Protein AF-0000000081335569 (afdb_homodimer)

Organism: NCBI:txid2813360

Nearest PDB structures (foldseek):
  4whn-assembly2_D  TM=9.276E-01  e=1.062E-12  Actinobacillus pleuropneumoniae
  2pc1-assembly1_A  TM=5.664E-01  e=8.497E-02  Streptococcus agalactiae 2603V/R
  7ciu-assembly1_A  TM=5.173E-01  e=2.457E-01  Drosophila melanogaster
  4my3-assembly3_D  TM=6.606E-01  e=1.326E+00  Kribbella flavida DSM 17836
  4my0-assembly1_C  TM=6.129E-01  e=1.812E+00  Kribbella flavida DSM 17836

Secondary structure (DSSP, 8-state):
-EETTEEEE-TTTS-----HHHHHHHHHHHHHT-TTTTT-BGGGHHHHTHHHHHTT-EEEEEETTEEEEEEEEEEE-HHHHHHHHHS-GGG--TGGGBSSSEEEEEEEE-TTS-HHHHHHHIIIIISTT-EEEEEE---TTT--EEEEEE-TTS-HHHHHHHHHHS------/-EETTEEEE-TTTS-----HHHHHHHHHHHHHT-TTTTT-BGGGHHHHTHHHHHTT-EEEEEETTEEEEEEEEEEE-HHHHHHHHHS-GGG--TGGGBSSSEEEEEEEE-TTS-HHHHHHHIIIIISTT-EEEEEE---TTT--EEEEEE-TTS-HHHHHHHHHHS------

Foldseek 3Di:
DDDDQWDKDQVVQDPDDDDLVLVVVQVLVLLCLDPVRVPDDPVLCVQQPVLQVVNSFKMWIDGPSHTAKMWGKAAADLVLLACPVPHDSSPRDSCGRYPHHAIETRDITGNPPCVVVVVLCCQEPRQQAHKHKYWDCDDPPDGIDIDIDHHVNQDPVNRVVVCVVPPRNDDD/DDDDQWDKDQVVQDPDDDDLVLVVVQVLVLLCLDPVRVPDDPVLCVQQPVLQVVNSFKMWIDGPSHTAKMWGKAAADLVLLACPVPHDSSPRDSCRRYPHHAIETRDITGNPPCVVVVVLCCQEPRQQAHKHKYWDQPDPPPGTDIDIDHHVNQDPVNNVVVCVVPPRNDDD

pLDDT: mean 92.48, std 10.75, range [43.69, 98.75]

Sequence (344 aa):
MRFETLDITAPGLIDEPWNEAAVLGSVTWLWMHSSAHRDAPLHSLPTLLLPALKHRQFVLGSEHGKPVCYLSWLNVDEAAEQRYLQQSPLTLSDADWNCGERLWLNDWVAPFGHTATFTRILQRHLFANRCGRALYHRGDERGLQIKTFQGIGVIPEQARAWFAAHPVATAPMRFETLDITAPGLIDEPWNEAAVLGSVTWLWMHSSAHRDAPLHSLPTLLLPALKHRQFVLGSEHGKPVCYLSWLNVDEAAEQRYLQQSPLTLSDADWNCGERLWLNDWVAPFGHTATFTRILQRHLFANRCGRALYHRGDERGLQIKTFQGIGVIPEQARAWFAAHPVATAP

Solvent-accessible surface area (backbone atoms only — not comparable to full-atom values): 18770 Å² total; per-residue (Å²): 90,77,55,93,80,28,42,41,51,29,58,62,80,40,95,56,92,80,56,68,38,31,48,47,15,37,52,50,56,50,34,38,65,27,89,92,38,15,74,45,34,40,57,49,37,70,59,76,46,46,48,35,62,75,68,29,28,41,39,37,30,23,46,98,86,36,69,47,34,39,36,30,46,30,20,19,32,63,71,47,42,33,48,56,73,74,41,60,69,79,68,56,52,76,64,42,46,66,57,44,82,48,34,30,49,69,47,78,46,37,78,79,74,41,52,67,65,51,49,49,48,35,29,63,63,73,34,14,78,40,63,36,32,32,74,38,73,54,62,100,76,80,51,81,42,80,44,77,49,66,7,73,68,42,52,69,69,57,49,54,49,52,47,66,76,53,61,81,55,65,81,128,90,77,55,93,80,28,44,41,50,30,58,62,76,40,96,55,91,80,56,68,38,30,50,47,14,37,52,50,56,49,34,37,64,27,89,92,38,15,74,45,34,41,56,48,37,70,62,77,45,46,48,34,61,74,70,29,28,40,40,38,30,23,45,98,87,37,68,47,33,37,36,30,46,31,21,19,31,63,72,47,41,32,46,55,74,73,41,60,69,81,69,58,52,77,65,43,46,66,57,42,83,48,34,30,49,71,48,78,46,36,76,78,73,41,52,66,65,51,49,48,47,35,29,62,63,73,33,14,77,39,63,36,32,31,75,41,67,76,38,83,82,76,46,81,40,81,44,77,51,66,7,73,67,44,51,68,68,57,49,54,50,52,48,67,75,54,62,80,55,65,83,128

Structure (mmCIF, N/CA/C/O backbone):
data_AF-0000000081335569-model_v1
#
loop_
_entity.id
_entity.type
_entity.pdbx_description
1 polymer 'RTX toxin-activating lysine-acyltransferase'
#
loop_
_atom_site.group_PDB
_atom_site.id
_atom_site.type_symbol
_atom_site.label_atom_id
_atom_site.label_alt_id
_atom_site.label_comp_id
_atom_site.label_asym_id
_atom_site.label_entity_id
_atom_site.label_seq_id
_atom_site.pdbx_PDB_ins_code
_atom_site.Cartn_x
_atom_site.Cartn_y
_atom_site.Cartn_z
_atom_site.occupancy
_atom_site.B_iso_or_equiv
_atom_site.auth_seq_id
_atom_site.auth_comp_id
_atom_site.auth_asym_id
_atom_site.auth_atom_id
_atom_site.pdbx_PDB_model_num
ATOM 1 N N . MET A 1 1 ? -15.172 13.43 -1.562 1 92.62 1 MET A N 1
ATOM 2 C CA . MET A 1 1 ? -15.75 14.688 -2.02 1 92.62 1 MET A CA 1
ATOM 3 C C . MET A 1 1 ? -14.969 15.242 -3.205 1 92.62 1 MET A C 1
ATOM 5 O O . MET A 1 1 ? -13.742 15.117 -3.262 1 92.62 1 MET A O 1
ATOM 9 N N . ARG A 1 2 ? -15.711 15.945 -4.047 1 93.69 2 ARG A N 1
ATOM 10 C CA . ARG A 1 2 ? -15.055 16.438 -5.258 1 93.69 2 ARG A CA 1
ATOM 11 C C . ARG A 1 2 ? -14.75 17.922 -5.156 1 93.69 2 ARG A C 1
ATOM 13 O O . ARG A 1 2 ? -15.617 18.719 -4.789 1 93.69 2 ARG A O 1
ATOM 20 N N . PHE A 1 3 ? -13.508 18.266 -5.363 1 94.31 3 PHE A N 1
ATOM 21 C CA . PHE A 1 3 ? -13.047 19.641 -5.488 1 94.31 3 PHE A CA 1
ATOM 22 C C . PHE A 1 3 ? -12.328 19.844 -6.812 1 94.31 3 PHE A C 1
ATOM 24 O O . PHE A 1 3 ? -11.273 19.25 -7.059 1 94.31 3 PHE A O 1
ATOM 31 N N . GLU A 1 4 ? -12.953 20.703 -7.633 1 92.88 4 GLU A N 1
ATOM 32 C CA . GLU A 1 4 ? -12.398 20.891 -8.969 1 92.88 4 GLU A CA 1
ATOM 33 C C . GLU A 1 4 ? -12.328 19.578 -9.727 1 92.88 4 GLU A C 1
ATOM 35 O O . GLU A 1 4 ? -13.352 18.906 -9.922 1 92.88 4 GLU A O 1
ATOM 40 N N . THR A 1 5 ? -11.07 19.109 -10 1 92.38 5 THR A N 1
ATOM 41 C CA . THR A 1 5 ? -10.938 17.891 -10.789 1 92.38 5 THR A CA 1
ATOM 42 C C . THR A 1 5 ? -10.547 16.719 -9.898 1 92.38 5 THR A C 1
ATOM 44 O O . THR A 1 5 ? -10.391 15.594 -10.375 1 92.38 5 THR A O 1
ATOM 47 N N . LEU A 1 6 ? -10.469 16.969 -8.586 1 96.81 6 LEU A N 1
ATOM 48 C CA . LEU A 1 6 ? -9.93 15.938 -7.699 1 96.81 6 LEU A CA 1
ATOM 49 C C . LEU A 1 6 ? -11.023 15.359 -6.812 1 96.81 6 LEU A C 1
ATOM 51 O O . LEU A 1 6 ? -11.852 16.109 -6.277 1 96.81 6 LEU A O 1
ATOM 55 N N . ASP A 1 7 ? -11.109 14.094 -6.824 1 97.69 7 ASP A N 1
ATOM 56 C CA . ASP A 1 7 ? -11.828 13.422 -5.75 1 97.69 7 ASP A CA 1
ATOM 57 C C . ASP A 1 7 ? -10.969 13.32 -4.492 1 97.69 7 ASP A C 1
ATOM 59 O O . ASP A 1 7 ? -9.906 12.695 -4.504 1 97.69 7 ASP A O 1
ATOM 63 N N . ILE A 1 8 ? -11.477 13.914 -3.389 1 97.94 8 ILE A N 1
ATOM 64 C CA . ILE A 1 8 ? -10.625 14.102 -2.219 1 97.94 8 ILE A CA 1
ATOM 65 C C . ILE A 1 8 ? -11.062 13.148 -1.105 1 97.94 8 ILE A C 1
ATOM 67 O O . ILE A 1 8 ? -12.266 12.992 -0.86 1 97.94 8 ILE A O 1
ATOM 71 N N . THR A 1 9 ? -10.125 12.453 -0.514 1 98.25 9 THR A N 1
ATOM 72 C CA . THR A 1 9 ? -10.297 11.727 0.74 1 98.25 9 THR A CA 1
ATOM 73 C C . THR A 1 9 ? -9.492 12.375 1.857 1 98.25 9 THR A C 1
ATOM 75 O O . THR A 1 9 ? -8.258 12.414 1.806 1 98.25 9 THR A O 1
ATOM 78 N N . ALA A 1 10 ? -10.117 12.969 2.824 1 98.5 10 ALA A N 1
ATOM 79 C CA . ALA A 1 10 ? -9.492 13.656 3.955 1 98.5 10 ALA A CA 1
ATOM 80 C C . ALA A 1 10 ? -10.305 13.453 5.23 1 98.5 10 ALA A C 1
ATOM 82 O O . ALA A 1 10 ? -10.891 14.398 5.758 1 98.5 10 ALA A O 1
ATOM 83 N N . PRO A 1 11 ? -10.211 12.32 5.793 1 97.81 11 PRO A N 1
ATOM 84 C CA . PRO A 1 11 ? -11.133 11.938 6.863 1 97.81 11 PRO A CA 1
ATOM 85 C C . PRO A 1 11 ? -10.961 12.781 8.125 1 97.81 11 PRO A C 1
ATOM 87 O O . PRO A 1 11 ? -11.883 12.891 8.93 1 97.81 11 PRO A O 1
ATOM 90 N N . GLY A 1 12 ? -9.805 13.328 8.375 1 97.31 12 GLY A N 1
ATOM 91 C CA . GLY A 1 12 ? -9.602 14.188 9.531 1 97.31 12 GLY A CA 1
ATOM 92 C C . GLY A 1 12 ? -10.172 15.578 9.336 1 97.31 12 GLY A C 1
ATOM 93 O O . GLY A 1 12 ? -10.258 16.359 10.289 1 97.31 12 GLY A O 1
ATOM 94 N N . LEU A 1 13 ? -10.609 15.867 8.117 1 97.12 13 LEU A N 1
ATOM 95 C CA . LEU A 1 13 ? -11.055 17.219 7.785 1 97.12 13 LEU A CA 1
ATOM 96 C C . LEU A 1 13 ? -12.5 17.203 7.281 1 97.12 13 LEU A C 1
ATOM 98 O O . LEU A 1 13 ? -13.211 18.203 7.398 1 97.12 13 LEU A O 1
ATOM 102 N N . ILE A 1 14 ? -12.828 16.078 6.645 1 94.94 14 ILE A N 1
ATOM 103 C CA . ILE A 1 14 ? -14.164 15.875 6.09 1 94.94 14 ILE A CA 1
ATOM 104 C C . ILE A 1 14 ? -14.758 14.586 6.641 1 94.94 14 ILE A C 1
ATOM 106 O O . ILE A 1 14 ? -14.086 13.547 6.668 1 94.94 14 ILE A O 1
ATOM 110 N N . ASP A 1 15 ? -15.961 14.711 7.137 1 91.12 15 ASP A N 1
ATOM 111 C CA . ASP A 1 15 ? -16.625 13.508 7.625 1 91.12 15 ASP A CA 1
ATOM 112 C C . ASP A 1 15 ? -17.062 12.609 6.473 1 91.12 15 ASP A C 1
ATOM 114 O O . ASP A 1 15 ? -18.094 12.844 5.852 1 91.12 15 ASP A O 1
ATOM 118 N N . GLU A 1 16 ? -16.312 11.648 6.137 1 91.12 16 GLU A N 1
ATOM 119 C CA . GLU A 1 16 ? -16.625 10.711 5.059 1 91.12 16 GLU A CA 1
ATOM 120 C C . GLU A 1 16 ? -16.031 9.328 5.348 1 91.12 16 GLU A C 1
ATOM 122 O O . GLU A 1 16 ? -15.016 9.211 6.031 1 91.12 16 GLU A O 1
ATOM 127 N N . PRO A 1 17 ? -16.797 8.367 4.891 1 92.75 17 PRO A N 1
ATOM 128 C CA . PRO A 1 17 ? -16.219 7.027 5.016 1 92.75 17 PRO A CA 1
ATOM 129 C C . PRO A 1 17 ? -14.961 6.848 4.16 1 92.75 17 PRO A C 1
ATOM 131 O O . PRO A 1 17 ? -14.844 7.461 3.096 1 92.75 17 PRO A O 1
ATOM 134 N N . TRP A 1 18 ? -14.055 6.109 4.672 1 95.31 18 TRP A N 1
ATOM 135 C CA . TRP A 1 18 ? -12.844 5.82 3.91 1 95.31 18 TRP A CA 1
ATOM 136 C C . TRP A 1 18 ? -12.328 4.418 4.219 1 95.31 18 TRP A C 1
ATOM 138 O O . TRP A 1 18 ? -12.727 3.812 5.219 1 95.31 18 TRP A O 1
ATOM 148 N N . ASN A 1 19 ? -11.594 3.83 3.299 1 95.81 19 ASN A N 1
ATOM 149 C CA . ASN A 1 19 ? -11.008 2.502 3.418 1 95.81 19 ASN A CA 1
ATOM 150 C C . ASN A 1 19 ? -9.492 2.578 3.627 1 95.81 19 ASN A C 1
ATOM 152 O O . ASN A 1 19 ? -8.766 3.016 2.738 1 95.81 19 ASN A O 1
ATOM 156 N N . GLU A 1 20 ? -9.039 2.107 4.781 1 96.81 20 GLU A N 1
ATOM 157 C CA . GLU A 1 20 ? -7.641 2.25 5.172 1 96.81 20 GLU A CA 1
ATOM 158 C C . GLU A 1 20 ? -6.719 1.531 4.191 1 96.81 20 GLU A C 1
ATOM 160 O O . GLU A 1 20 ? -5.691 2.08 3.779 1 96.81 20 GLU A O 1
ATOM 165 N N . ALA A 1 21 ? -7.094 0.337 3.842 1 97.31 21 ALA A N 1
ATOM 166 C CA . ALA A 1 21 ? -6.273 -0.439 2.918 1 97.31 21 ALA A CA 1
ATOM 167 C C . ALA A 1 21 ? -6.176 0.247 1.558 1 97.31 21 ALA A C 1
ATOM 169 O O . ALA A 1 21 ? -5.109 0.269 0.939 1 97.31 21 ALA A O 1
ATOM 170 N N . ALA A 1 22 ? -7.262 0.784 1.086 1 97.69 22 ALA A N 1
ATOM 171 C CA . ALA A 1 22 ? -7.277 1.48 -0.198 1 97.69 22 ALA A CA 1
ATOM 172 C C . ALA A 1 22 ? -6.387 2.719 -0.16 1 97.69 22 ALA A C 1
ATOM 174 O O . ALA A 1 22 ? -5.652 2.994 -1.112 1 97.69 22 ALA A O 1
ATOM 175 N N . VAL A 1 23 ? -6.445 3.43 0.945 1 98.38 23 VAL A N 1
ATOM 176 C CA . VAL A 1 23 ? -5.621 4.625 1.081 1 98.38 23 VAL A CA 1
ATOM 177 C C . VAL A 1 23 ? -4.148 4.227 1.175 1 98.38 23 VAL A C 1
ATOM 179 O O . VAL A 1 23 ? -3.295 4.812 0.506 1 98.38 23 VAL A O 1
ATOM 182 N N . LEU A 1 24 ? -3.875 3.213 1.976 1 98.44 24 LEU A N 1
ATOM 183 C CA . LEU A 1 24 ? -2.498 2.742 2.066 1 98.44 24 LEU A CA 1
ATOM 184 C C . LEU A 1 24 ? -1.968 2.34 0.695 1 98.44 24 LEU A C 1
ATOM 186 O O . LEU A 1 24 ? -0.84 2.684 0.335 1 98.44 24 LEU A O 1
ATOM 190 N N . GLY A 1 25 ? -2.744 1.637 -0.053 1 98.44 25 GLY A N 1
ATOM 191 C CA . GLY A 1 25 ? -2.35 1.247 -1.397 1 98.44 25 GLY A CA 1
ATOM 192 C C . GLY A 1 25 ? -2.117 2.43 -2.318 1 98.44 25 GLY A C 1
ATOM 193 O O . GLY A 1 25 ? -1.133 2.461 -3.061 1 98.44 25 GLY A O 1
ATOM 194 N N . SER A 1 26 ? -3.018 3.385 -2.281 1 98.69 26 SER A N 1
ATOM 195 C CA . SER A 1 26 ? -2.93 4.574 -3.123 1 98.69 26 SER A CA 1
ATOM 196 C C . SER A 1 26 ? -1.682 5.391 -2.799 1 98.69 26 SER A C 1
ATOM 198 O O . SER A 1 26 ? -0.955 5.809 -3.701 1 98.69 26 SER A O 1
ATOM 200 N N . VAL A 1 27 ? -1.431 5.562 -1.527 1 98.56 27 VAL A N 1
ATOM 201 C CA . VAL A 1 27 ? -0.288 6.371 -1.112 1 98.56 27 VAL A CA 1
ATOM 202 C C . VAL A 1 27 ? 1.01 5.621 -1.413 1 98.56 27 VAL A C 1
ATOM 204 O O . VAL A 1 27 ? 1.988 6.223 -1.865 1 98.56 27 VAL A O 1
ATOM 207 N N . THR A 1 28 ? 1.016 4.328 -1.171 1 98.31 28 THR A N 1
ATOM 208 C CA . THR A 1 28 ? 2.178 3.521 -1.528 1 98.31 28 THR A CA 1
ATOM 209 C C . THR A 1 28 ? 2.49 3.654 -3.016 1 98.31 28 THR A C 1
ATOM 211 O O . THR A 1 28 ? 3.648 3.834 -3.398 1 98.31 28 THR A O 1
ATOM 214 N N . TRP A 1 29 ? 1.471 3.555 -3.803 1 97.81 29 TRP A N 1
ATOM 215 C CA . TRP A 1 29 ? 1.63 3.707 -5.246 1 97.81 29 TRP A CA 1
ATOM 216 C C . TRP A 1 29 ? 2.223 5.07 -5.586 1 97.81 29 TRP A C 1
ATOM 218 O O . TRP A 1 29 ? 3.143 5.168 -6.402 1 97.81 29 TRP A O 1
ATOM 228 N N . LEU A 1 30 ? 1.774 6.094 -5 1 98.19 30 LEU A N 1
ATOM 229 C CA . LEU A 1 30 ? 2.299 7.434 -5.227 1 98.19 30 LEU A CA 1
ATOM 230 C C . LEU A 1 30 ? 3.76 7.527 -4.801 1 98.19 30 LEU A C 1
ATOM 232 O O . LEU A 1 30 ? 4.582 8.117 -5.508 1 98.19 30 LEU A O 1
ATOM 236 N N . TRP A 1 31 ? 4.066 6.965 -3.596 1 97.56 31 TRP A N 1
ATOM 237 C CA . TRP A 1 31 ? 5.426 6.988 -3.072 1 97.56 31 TRP A CA 1
ATOM 238 C C . TRP A 1 31 ? 6.391 6.305 -4.035 1 97.56 31 TRP A C 1
ATOM 240 O O . TRP A 1 31 ? 7.535 6.738 -4.191 1 97.56 31 TRP A O 1
ATOM 250 N N . MET A 1 32 ? 5.934 5.293 -4.727 1 96.56 32 MET A N 1
ATOM 251 C CA . MET A 1 32 ? 6.766 4.578 -5.691 1 96.56 32 MET A CA 1
ATOM 252 C C . MET A 1 32 ? 7.172 5.496 -6.84 1 96.56 32 MET A C 1
ATOM 254 O O . MET A 1 32 ? 8.203 5.273 -7.484 1 96.56 32 MET A O 1
ATOM 258 N N . HIS A 1 33 ? 6.375 6.5 -7.098 1 95.12 33 HIS A N 1
ATOM 259 C CA . HIS A 1 33 ? 6.59 7.402 -8.227 1 95.12 33 HIS A CA 1
ATOM 260 C C . HIS A 1 33 ? 7.234 8.703 -7.77 1 95.12 33 HIS A C 1
ATOM 262 O O . HIS A 1 33 ? 7.398 9.633 -8.562 1 95.12 33 HIS A O 1
ATOM 268 N N . SER A 1 34 ? 7.562 8.781 -6.566 1 94.62 34 SER A N 1
ATOM 269 C CA . SER A 1 34 ? 8.195 9.961 -5.977 1 94.62 34 SER A CA 1
ATOM 270 C C . SER A 1 34 ? 9.68 9.727 -5.73 1 94.62 34 SER A C 1
ATOM 272 O O . SER A 1 34 ? 10.055 8.789 -5.02 1 94.62 34 SER A O 1
ATOM 274 N N . SER A 1 35 ? 10.547 10.547 -6.254 1 93.19 35 SER A N 1
ATOM 275 C CA . SER A 1 35 ? 11.992 10.414 -6.094 1 93.19 35 SER A CA 1
ATOM 276 C C . SER A 1 35 ? 12.391 10.461 -4.621 1 93.19 35 SER A C 1
ATOM 278 O O . SER A 1 35 ? 13.359 9.82 -4.215 1 93.19 35 SER A O 1
ATOM 280 N N . ALA A 1 36 ? 11.648 11.172 -3.822 1 91.56 36 ALA A N 1
ATOM 281 C CA . ALA A 1 36 ? 11.953 11.344 -2.404 1 91.56 36 ALA A CA 1
ATOM 282 C C . ALA A 1 36 ? 11.609 10.086 -1.612 1 91.56 36 ALA A C 1
ATOM 284 O O . ALA A 1 36 ? 12.117 9.883 -0.507 1 91.56 36 ALA A O 1
ATOM 285 N N . HIS A 1 37 ? 10.773 9.188 -2.207 1 95.38 37 HIS A N 1
ATOM 286 C CA . HIS A 1 37 ? 10.195 8.133 -1.391 1 95.38 37 HIS A CA 1
ATOM 287 C C . HIS A 1 37 ? 10.531 6.754 -1.955 1 95.38 37 HIS A C 1
ATOM 289 O O . HIS A 1 37 ? 10.539 5.762 -1.221 1 95.38 37 HIS A O 1
ATOM 295 N N . ARG A 1 38 ? 10.773 6.656 -3.195 1 95.38 38 ARG A N 1
ATOM 296 C CA . ARG A 1 38 ? 10.766 5.387 -3.916 1 95.38 38 ARG A CA 1
ATOM 297 C C . ARG A 1 38 ? 11.805 4.426 -3.342 1 95.38 38 ARG A C 1
ATOM 299 O O . ARG A 1 38 ? 11.648 3.207 -3.439 1 95.38 38 ARG A O 1
ATOM 306 N N . ASP A 1 39 ? 12.844 4.91 -2.678 1 96.19 39 ASP A N 1
ATOM 307 C CA . ASP A 1 39 ? 13.891 4.043 -2.166 1 96.19 39 ASP A CA 1
ATOM 308 C C . ASP A 1 39 ? 13.617 3.635 -0.72 1 96.19 39 ASP A C 1
ATOM 310 O O . ASP A 1 39 ? 14.367 2.848 -0.136 1 96.19 39 ASP A O 1
ATOM 314 N N . ALA A 1 40 ? 12.57 4.16 -0.115 1 94.69 40 ALA A N 1
ATOM 315 C CA . ALA A 1 40 ? 12.203 3.77 1.242 1 94.69 40 ALA A CA 1
ATOM 316 C C . ALA A 1 40 ? 11.875 2.281 1.314 1 94.69 40 ALA A C 1
ATOM 318 O O . ALA A 1 40 ? 11.109 1.768 0.494 1 94.69 40 ALA A O 1
ATOM 319 N N . PRO A 1 41 ? 12.461 1.602 2.305 1 96.75 41 PRO A N 1
ATOM 320 C CA . PRO A 1 41 ? 12.086 0.199 2.502 1 96.75 41 PRO A CA 1
ATOM 321 C C . PRO A 1 41 ? 10.703 0.041 3.131 1 96.75 41 PRO A C 1
ATOM 323 O O . PRO A 1 41 ? 10.25 0.922 3.865 1 96.75 41 PRO A O 1
ATOM 326 N N . LEU A 1 42 ? 10.086 -1.089 2.947 1 97.12 42 LEU A N 1
ATOM 327 C CA . LEU A 1 42 ? 8.719 -1.337 3.404 1 97.12 42 LEU A CA 1
ATOM 328 C C . LEU A 1 42 ? 8.633 -1.265 4.926 1 97.12 42 LEU A C 1
ATOM 330 O O . LEU A 1 42 ? 7.621 -0.822 5.473 1 97.12 42 LEU A O 1
ATOM 334 N N . HIS A 1 43 ? 9.641 -1.643 5.586 1 95.25 43 HIS A N 1
ATOM 335 C CA . HIS A 1 43 ? 9.602 -1.681 7.043 1 95.25 43 HIS A CA 1
ATOM 336 C C . HIS A 1 43 ? 9.578 -0.274 7.633 1 95.25 43 HIS A C 1
ATOM 338 O O . HIS A 1 43 ? 9.359 -0.102 8.836 1 95.25 43 HIS A O 1
ATOM 344 N N . SER A 1 44 ? 9.828 0.747 6.824 1 94.69 44 SER A N 1
ATOM 345 C CA . SER A 1 44 ? 9.797 2.123 7.309 1 94.69 44 SER A CA 1
ATOM 346 C C . SER A 1 44 ? 8.375 2.682 7.305 1 94.69 44 SER A C 1
ATOM 348 O O . SER A 1 44 ? 8.109 3.711 7.926 1 94.69 44 SER A O 1
ATOM 350 N N . LEU A 1 45 ? 7.484 2.076 6.676 1 96.12 45 LEU A N 1
ATOM 351 C CA . LEU A 1 45 ? 6.141 2.605 6.461 1 96.12 45 LEU A CA 1
ATOM 352 C C . LEU A 1 45 ? 5.379 2.701 7.777 1 96.12 45 LEU A C 1
ATOM 354 O O . LEU A 1 45 ? 4.629 3.656 7.996 1 96.12 45 LEU A O 1
ATOM 358 N N . PRO A 1 46 ? 5.543 1.756 8.727 1 94.38 46 PRO A N 1
ATOM 359 C CA . PRO A 1 46 ? 4.844 1.874 10.008 1 94.38 46 PRO A CA 1
ATOM 360 C C . PRO A 1 46 ? 5.168 3.174 10.734 1 94.38 46 PRO A C 1
ATOM 362 O O . PRO A 1 46 ? 4.34 3.682 11.5 1 94.38 46 PRO A O 1
ATOM 365 N N . THR A 1 47 ? 6.309 3.721 10.398 1 92.75 47 THR A N 1
ATOM 366 C CA . THR A 1 47 ? 6.734 4.941 11.07 1 92.75 47 THR A CA 1
ATOM 367 C C . THR A 1 47 ? 6.453 6.164 10.211 1 92.75 47 THR A C 1
ATOM 369 O O . THR A 1 47 ? 6.031 7.207 10.719 1 92.75 47 THR A O 1
ATOM 372 N N . LEU A 1 48 ? 6.594 6.043 8.938 1 93.12 48 LEU A N 1
ATOM 373 C CA . LEU A 1 48 ? 6.613 7.215 8.07 1 93.12 48 LEU A CA 1
ATOM 374 C C . LEU A 1 48 ? 5.23 7.477 7.48 1 93.12 48 LEU A C 1
ATOM 376 O O . LEU A 1 48 ? 4.93 8.602 7.074 1 93.12 48 LEU A O 1
ATOM 380 N N . LEU A 1 49 ? 4.402 6.438 7.434 1 96.25 49 LEU A N 1
ATOM 381 C CA . LEU A 1 49 ? 3.162 6.578 6.684 1 96.25 49 LEU A CA 1
ATOM 382 C C . LEU A 1 49 ? 1.961 6.18 7.535 1 96.25 49 LEU A C 1
ATOM 384 O O . LEU A 1 49 ? 0.982 6.922 7.625 1 96.25 49 LEU A O 1
ATOM 388 N N . LEU A 1 50 ? 1.998 5.09 8.281 1 96.88 50 LEU A N 1
ATOM 389 C CA . LEU A 1 50 ? 0.837 4.492 8.93 1 96.88 50 LEU A CA 1
ATOM 390 C C . LEU A 1 50 ? 0.309 5.398 10.039 1 96.88 50 LEU A C 1
ATOM 392 O O . LEU A 1 50 ? -0.903 5.488 10.242 1 96.88 50 LEU A O 1
ATOM 396 N N . PRO A 1 51 ? 1.155 6.129 10.773 1 96.94 51 PRO A N 1
ATOM 397 C CA . PRO A 1 51 ? 0.606 7.023 11.797 1 96.94 51 PRO A CA 1
ATOM 398 C C . PRO A 1 51 ? -0.294 8.109 11.211 1 96.94 51 PRO A C 1
ATOM 400 O O . PRO A 1 51 ? -1.288 8.492 11.828 1 96.94 51 PRO A O 1
ATOM 403 N N . ALA A 1 52 ? 0.019 8.625 10.031 1 97.44 52 ALA A N 1
ATOM 404 C CA . ALA A 1 52 ? -0.827 9.617 9.375 1 97.44 52 ALA A CA 1
ATOM 405 C C . ALA A 1 52 ? -2.229 9.07 9.133 1 97.44 52 ALA A C 1
ATOM 407 O O . ALA A 1 52 ? -3.221 9.781 9.305 1 97.44 52 ALA A O 1
ATOM 408 N N . LEU A 1 53 ? -2.336 7.84 8.727 1 97.75 53 LEU A N 1
ATOM 409 C CA . LEU A 1 53 ? -3.621 7.199 8.477 1 97.75 53 LEU A CA 1
ATOM 410 C C . LEU A 1 53 ? -4.363 6.941 9.781 1 97.75 53 LEU A C 1
ATOM 412 O O . LEU A 1 53 ? -5.559 7.23 9.891 1 97.75 53 LEU A O 1
ATOM 416 N N . LYS A 1 54 ? -3.652 6.461 10.758 1 96.44 54 LYS A N 1
ATOM 417 C CA . LYS A 1 54 ? -4.234 6.156 12.062 1 96.44 54 LYS A CA 1
ATOM 418 C C . LYS A 1 54 ? -4.871 7.398 12.68 1 96.44 54 LYS A C 1
ATOM 420 O O . LYS A 1 54 ? -5.973 7.328 13.234 1 96.44 54 LYS A O 1
ATOM 425 N N . HIS A 1 55 ? -4.227 8.508 12.562 1 97.44 55 HIS A N 1
ATOM 426 C CA . HIS A 1 55 ? -4.691 9.75 13.172 1 97.44 55 HIS A CA 1
ATOM 427 C C . HIS A 1 55 ? -5.582 10.531 12.211 1 97.44 55 HIS A C 1
ATOM 429 O O . HIS A 1 55 ? -6.043 11.633 12.539 1 97.44 55 HIS A O 1
ATOM 435 N N . ARG A 1 56 ? -5.773 9.961 11 1 97.75 56 ARG A N 1
ATOM 436 C CA . ARG A 1 56 ? -6.605 10.594 9.977 1 97.75 56 ARG A CA 1
ATOM 437 C C . ARG A 1 56 ? -6.043 11.953 9.586 1 97.75 56 ARG A C 1
ATOM 439 O O . ARG A 1 56 ? -6.801 12.883 9.305 1 97.75 56 ARG A O 1
ATOM 446 N N . GLN A 1 57 ? -4.738 12.07 9.641 1 98.25 57 GLN A N 1
ATOM 447 C CA . GLN A 1 57 ? -4.062 13.328 9.344 1 98.25 57 GLN A CA 1
ATOM 448 C C . GLN A 1 57 ? -3.416 13.297 7.965 1 98.25 57 GLN A C 1
ATOM 450 O O . GLN A 1 57 ? -2.203 13.469 7.836 1 98.25 57 GLN A O 1
ATOM 455 N N . PHE A 1 58 ? -4.312 13.188 6.934 1 98.62 58 PHE A N 1
ATOM 456 C CA . PHE A 1 58 ? -3.857 13.148 5.551 1 98.62 58 PHE A CA 1
ATOM 457 C C . PHE A 1 58 ? -4.949 13.641 4.605 1 98.62 58 PHE A C 1
ATOM 459 O O . PHE A 1 58 ? -6.117 13.734 4.992 1 98.62 58 PHE A O 1
ATOM 466 N N . VAL A 1 59 ? -4.523 14 3.377 1 98.62 59 VAL A N 1
ATOM 467 C CA . VAL A 1 59 ? -5.383 14.281 2.232 1 98.62 59 VAL A CA 1
ATOM 468 C C . VAL A 1 59 ? -4.906 13.477 1.022 1 98.62 59 VAL A C 1
ATOM 470 O O . VAL A 1 59 ? -3.717 13.484 0.696 1 98.62 59 VAL A O 1
ATOM 473 N N . LEU A 1 60 ? -5.781 12.766 0.455 1 98.75 60 LEU A N 1
ATOM 474 C CA . LEU A 1 60 ? -5.504 12.023 -0.77 1 98.75 60 LEU A CA 1
ATOM 475 C C . LEU A 1 60 ? -6.387 12.508 -1.913 1 98.75 60 LEU A C 1
ATOM 477 O O . LEU A 1 60 ? -7.602 12.641 -1.753 1 98.75 60 LEU A O 1
ATOM 481 N N . GLY A 1 61 ? -5.777 12.867 -3.004 1 98.56 61 GLY A N 1
ATOM 482 C CA . GLY A 1 61 ? -6.5 13.273 -4.203 1 98.56 61 GLY A CA 1
ATOM 483 C C . GLY A 1 61 ? -6.375 12.273 -5.336 1 98.56 61 GLY A C 1
ATOM 484 O O . GLY A 1 61 ? -5.293 11.727 -5.578 1 98.56 61 GLY A O 1
ATOM 485 N N . SER A 1 62 ? -7.461 11.992 -5.988 1 98.19 62 SER A N 1
ATOM 486 C CA . SER A 1 62 ? -7.477 11.086 -7.133 1 98.19 62 SER A CA 1
ATOM 487 C C . SER A 1 62 ? -8.219 11.695 -8.312 1 98.19 62 SER A C 1
ATOM 489 O O . SER A 1 62 ? -9.078 12.562 -8.141 1 98.19 62 SER A O 1
ATOM 491 N N . GLU A 1 63 ? -7.816 11.336 -9.508 1 96.81 63 GLU A N 1
ATOM 492 C CA . GLU A 1 63 ? -8.508 11.648 -10.758 1 96.81 63 GLU A CA 1
ATOM 493 C C . GLU A 1 63 ? -8.867 10.375 -11.523 1 96.81 63 GLU A C 1
ATOM 495 O O . GLU A 1 63 ? -7.992 9.555 -11.812 1 96.81 63 GLU A O 1
ATOM 500 N N . HIS A 1 64 ? -10.164 10.227 -11.875 1 92.56 64 HIS A N 1
ATOM 501 C CA . HIS A 1 64 ? -10.625 9.062 -12.625 1 92.56 64 HIS A CA 1
ATOM 502 C C . HIS A 1 64 ? -10.18 7.766 -11.961 1 92.56 64 HIS A C 1
ATOM 504 O O . HIS A 1 64 ? -9.68 6.863 -12.633 1 92.56 64 HIS A O 1
ATOM 510 N N . GLY A 1 65 ? -10.148 7.773 -10.625 1 91.19 65 GLY A N 1
ATOM 511 C CA . GLY A 1 65 ? -9.867 6.566 -9.867 1 91.19 65 GLY A CA 1
ATOM 512 C C . GLY A 1 65 ? -8.383 6.352 -9.617 1 91.19 65 GLY A C 1
ATOM 513 O O . GLY A 1 65 ? -7.992 5.402 -8.938 1 91.19 65 GLY A O 1
ATOM 514 N N . LYS A 1 66 ? -7.543 7.199 -10.102 1 95.38 66 LYS A N 1
ATOM 515 C CA . LYS A 1 66 ? -6.098 7.074 -9.93 1 95.38 66 LYS A CA 1
ATOM 516 C C . LYS A 1 66 ? -5.574 8.094 -8.922 1 95.38 66 LYS A C 1
ATOM 518 O O . LYS A 1 66 ? -5.879 9.289 -9.023 1 95.38 66 LYS A O 1
ATOM 523 N N . PRO A 1 67 ? -4.805 7.602 -7.996 1 98.25 67 PRO A N 1
ATOM 524 C CA . PRO A 1 67 ? -4.207 8.57 -7.07 1 98.25 67 PRO A CA 1
ATOM 525 C C . PRO A 1 67 ? -3.236 9.523 -7.766 1 98.25 67 PRO A C 1
ATOM 527 O O . PRO A 1 67 ? -2.422 9.094 -8.586 1 98.25 67 PRO A O 1
ATOM 530 N N . VAL A 1 68 ? -3.291 10.859 -7.387 1 98.38 68 VAL A N 1
ATOM 531 C CA . VAL A 1 68 ? -2.432 11.789 -8.109 1 98.38 68 VAL A CA 1
ATOM 532 C C . VAL A 1 68 ? -1.698 12.688 -7.125 1 98.38 68 VAL A C 1
ATOM 534 O O . VAL A 1 68 ? -0.681 13.297 -7.465 1 98.38 68 VAL A O 1
ATOM 537 N N . CYS A 1 69 ? -2.172 12.82 -5.91 1 98.5 69 CYS A N 1
ATOM 538 C CA . CYS A 1 69 ? -1.472 13.656 -4.938 1 98.5 69 CYS A CA 1
ATOM 539 C C . CYS A 1 69 ? -1.823 13.242 -3.512 1 98.5 69 CYS A C 1
ATOM 541 O O . CYS A 1 69 ? -2.863 12.625 -3.279 1 98.5 69 CYS A O 1
ATOM 543 N N . TYR A 1 70 ? -0.981 13.523 -2.613 1 98.62 70 TYR A N 1
ATOM 544 C CA . TYR A 1 70 ? -1.087 13.156 -1.205 1 98.62 70 TYR A CA 1
ATOM 545 C C . TYR A 1 70 ? -0.35 14.164 -0.325 1 98.62 70 TYR A C 1
ATOM 547 O O . TYR A 1 70 ? 0.697 14.688 -0.713 1 98.62 70 TYR A O 1
ATOM 555 N N . LEU A 1 71 ? -0.919 14.398 0.828 1 98.19 71 LEU A N 1
ATOM 556 C CA . LEU A 1 71 ? -0.241 15.156 1.873 1 98.19 71 LEU A CA 1
ATOM 557 C C . LEU A 1 71 ? -0.574 14.594 3.252 1 98.19 71 LEU A C 1
ATOM 559 O O . LEU A 1 71 ? -1.661 14.055 3.461 1 98.19 71 LEU A O 1
ATOM 563 N N . SER A 1 72 ? 0.359 14.703 4.188 1 97.81 72 SER A N 1
ATOM 564 C CA . SER A 1 72 ? 0.091 14.453 5.602 1 97.81 72 SER A CA 1
ATOM 565 C C . SER A 1 72 ? 0.63 15.586 6.473 1 97.81 72 SER A C 1
ATOM 567 O O . SER A 1 72 ? 1.466 16.375 6.027 1 97.81 72 SER A O 1
ATOM 569 N N . TRP A 1 73 ? 0.045 15.703 7.691 1 97.5 73 TRP A N 1
ATOM 570 C CA . TRP A 1 73 ? 0.507 16.75 8.594 1 97.5 73 TRP A CA 1
ATOM 571 C C . TRP A 1 73 ? 0.602 16.234 10.031 1 97.5 73 TRP A C 1
ATOM 573 O O . TRP A 1 73 ? 0.066 15.172 10.344 1 97.5 73 TRP A O 1
ATOM 583 N N . LEU A 1 74 ? 1.368 16.906 10.852 1 96.81 74 LEU A N 1
ATOM 584 C CA . LEU A 1 74 ? 1.512 16.688 12.281 1 96.81 74 LEU A CA 1
ATOM 585 C C . LEU A 1 74 ? 0.854 17.812 13.078 1 96.81 74 LEU A C 1
ATOM 587 O O . LEU A 1 74 ? 0.811 18.953 12.617 1 96.81 74 LEU A O 1
ATOM 591 N N . ASN A 1 75 ? 0.279 17.484 14.18 1 97.88 75 ASN A N 1
ATOM 592 C CA . ASN A 1 75 ? -0.068 18.422 15.234 1 97.88 75 ASN A CA 1
ATOM 593 C C . ASN A 1 75 ? 0.795 18.219 16.484 1 97.88 75 ASN A C 1
ATOM 595 O O . ASN A 1 75 ? 0.513 17.344 17.297 1 97.88 75 ASN A O 1
ATOM 599 N N . VAL A 1 76 ? 1.774 19.109 16.609 1 96.56 76 VAL A N 1
ATOM 600 C CA . VAL A 1 76 ? 2.787 18.828 17.625 1 96.56 76 VAL A CA 1
ATOM 601 C C . VAL A 1 76 ? 2.777 19.922 18.688 1 96.56 76 VAL A C 1
ATOM 603 O O . VAL A 1 76 ? 2.322 21.031 18.438 1 96.56 76 VAL A O 1
ATOM 606 N N . ASP A 1 77 ? 3.184 19.531 19.906 1 96.56 77 ASP A N 1
ATOM 607 C CA . ASP A 1 77 ? 3.496 20.531 20.922 1 96.56 77 ASP A CA 1
ATOM 608 C C . ASP A 1 77 ? 4.941 21.016 20.797 1 96.56 77 ASP A C 1
ATOM 610 O O . ASP A 1 77 ? 5.652 20.625 19.859 1 96.56 77 ASP A O 1
ATOM 614 N N . GLU A 1 78 ? 5.293 21.875 21.656 1 95.56 78 GLU A N 1
ATOM 615 C CA . GLU A 1 78 ? 6.605 22.516 21.531 1 95.56 78 GLU A CA 1
ATOM 616 C C . GLU A 1 78 ? 7.723 21.469 21.625 1 95.56 78 GLU A C 1
ATOM 618 O O . GLU A 1 78 ? 8.688 21.516 20.875 1 95.56 78 GLU A O 1
ATOM 623 N N . ALA A 1 79 ? 7.609 20.547 22.547 1 93.69 79 ALA A N 1
ATOM 624 C CA . ALA A 1 79 ? 8.633 19.531 22.766 1 93.69 79 ALA A CA 1
ATOM 625 C C . ALA A 1 79 ? 8.766 18.625 21.531 1 93.69 79 ALA A C 1
ATOM 627 O O . ALA A 1 79 ? 9.875 18.359 21.078 1 93.69 79 ALA A O 1
ATOM 628 N N . ALA A 1 80 ? 7.691 18.172 21 1 94.12 80 ALA A N 1
ATOM 629 C CA . ALA A 1 80 ? 7.691 17.312 19.812 1 94.12 80 ALA A CA 1
ATOM 630 C C . ALA A 1 80 ? 8.195 18.078 18.594 1 94.12 80 ALA A C 1
ATOM 632 O O . ALA A 1 80 ? 8.844 17.5 17.719 1 94.12 80 ALA A O 1
ATOM 633 N N . GLU A 1 81 ? 7.84 19.359 18.469 1 94.19 81 GLU A N 1
ATOM 634 C CA . GLU A 1 81 ? 8.344 20.188 17.375 1 94.19 81 GLU A CA 1
ATOM 635 C C . GLU A 1 81 ? 9.867 20.219 17.375 1 94.19 81 GLU A C 1
ATOM 637 O O . GLU A 1 81 ? 10.492 20.125 16.312 1 94.19 81 GLU A O 1
ATOM 642 N N . GLN A 1 82 ? 10.414 20.344 18.531 1 91.5 82 GLN A N 1
ATOM 643 C CA . GLN A 1 82 ? 11.867 20.359 18.656 1 91.5 82 GLN A CA 1
ATOM 644 C C . GLN A 1 82 ? 12.461 19.047 18.141 1 91.5 82 GLN A C 1
ATOM 646 O O . GLN A 1 82 ? 13.453 19.047 17.406 1 91.5 82 GLN A O 1
ATOM 651 N N . ARG A 1 83 ? 11.922 18 18.5 1 89.94 83 ARG A N 1
ATOM 652 C CA . ARG A 1 83 ? 12.398 16.688 18.031 1 89.94 83 ARG A CA 1
ATOM 653 C C . ARG A 1 83 ? 12.242 16.562 16.516 1 89.94 83 ARG A C 1
ATOM 655 O O . ARG A 1 83 ? 13.164 16.109 15.836 1 89.94 83 ARG A O 1
ATOM 662 N N . TYR A 1 84 ? 11.156 16.984 16.031 1 90.06 84 TYR A N 1
ATOM 663 C CA . TYR A 1 84 ? 10.844 16.906 14.609 1 90.06 84 TYR A CA 1
ATOM 664 C C . TYR A 1 84 ? 11.875 17.656 13.781 1 90.06 84 TYR A C 1
ATOM 666 O O . TYR A 1 84 ? 12.266 17.203 12.703 1 90.06 84 TYR A O 1
ATOM 674 N N . LEU A 1 85 ? 12.242 18.812 14.32 1 88.81 85 LEU A N 1
ATOM 675 C CA . LEU A 1 85 ? 13.125 19.703 13.578 1 88.81 85 LEU A CA 1
ATOM 676 C C . LEU A 1 85 ? 14.578 19.25 13.695 1 88.81 85 LEU A C 1
ATOM 678 O O . LEU A 1 85 ? 15.391 19.516 12.812 1 88.81 85 LEU A O 1
ATOM 682 N N . GLN A 1 86 ? 14.867 18.531 14.719 1 86.62 86 GLN A N 1
ATOM 683 C CA . GLN A 1 86 ? 16.266 18.266 15.023 1 86.62 86 GLN A CA 1
ATOM 684 C C . GLN A 1 86 ? 16.641 16.828 14.688 1 86.62 86 GLN A C 1
ATOM 686 O O . GLN A 1 86 ? 17.828 16.5 14.562 1 86.62 86 GLN A O 1
ATOM 691 N N . GLN A 1 87 ? 15.672 16.078 14.609 1 83.38 87 GLN A N 1
ATOM 692 C CA . GLN A 1 87 ? 15.953 14.656 14.43 1 83.38 87 GLN A CA 1
ATOM 693 C C . GLN A 1 87 ? 15.281 14.109 13.172 1 83.38 87 GLN A C 1
ATOM 695 O O . GLN A 1 87 ? 14.508 14.812 12.523 1 83.38 87 GLN A O 1
ATOM 700 N N . SER A 1 88 ? 15.688 12.914 12.922 1 81.12 88 SER A N 1
ATOM 701 C CA . SER A 1 88 ? 15.07 12.227 11.797 1 81.12 88 SER A CA 1
ATOM 702 C C . SER A 1 88 ? 13.586 11.969 12.039 1 81.12 88 SER A C 1
ATOM 704 O O . SER A 1 88 ? 13.188 11.656 13.164 1 81.12 88 SER A O 1
ATOM 706 N N . PRO A 1 89 ? 12.805 12.133 10.961 1 78.5 89 PRO A N 1
ATOM 707 C CA . PRO A 1 89 ? 11.375 11.812 11.086 1 78.5 89 PRO A CA 1
ATOM 708 C C . PRO A 1 89 ? 11.141 10.398 11.602 1 78.5 89 PRO A C 1
ATOM 710 O O . PRO A 1 89 ? 10.078 10.109 12.156 1 78.5 89 PRO A O 1
ATOM 713 N N . LEU A 1 90 ? 12.062 9.531 11.484 1 81.56 90 LEU A N 1
ATOM 714 C CA . LEU A 1 90 ? 11.945 8.148 11.938 1 81.56 90 LEU A CA 1
ATOM 715 C C . LEU A 1 90 ? 11.922 8.07 13.461 1 81.56 90 LEU A C 1
ATOM 717 O O . LEU A 1 90 ? 11.555 7.039 14.023 1 81.56 90 LEU A O 1
ATOM 721 N N . THR A 1 91 ? 12.211 9.156 14.062 1 84.25 91 THR A N 1
ATOM 722 C CA . THR A 1 91 ? 12.297 9.148 15.516 1 84.25 91 THR A CA 1
ATOM 723 C C . THR A 1 91 ? 10.992 9.625 16.141 1 84.25 91 THR A C 1
ATOM 725 O O . THR A 1 91 ? 10.82 9.555 17.359 1 84.25 91 THR A O 1
ATOM 728 N N . LEU A 1 92 ? 10.102 10.086 15.312 1 88 92 LEU A N 1
ATOM 729 C CA . LEU A 1 92 ? 8.82 10.547 15.844 1 88 92 LEU A CA 1
ATOM 730 C C . LEU A 1 92 ? 7.996 9.367 16.359 1 88 92 LEU A C 1
ATOM 732 O O . LEU A 1 92 ? 7.859 8.352 15.672 1 88 92 LEU A O 1
ATOM 736 N N . SER A 1 93 ? 7.551 9.461 17.578 1 90.88 93 SER A N 1
ATOM 737 C CA . SER A 1 93 ? 6.652 8.461 18.156 1 90.88 93 SER A CA 1
ATOM 738 C C . SER A 1 93 ? 5.227 8.656 17.641 1 90.88 93 SER A C 1
ATOM 740 O O . SER A 1 93 ? 4.891 9.711 17.094 1 90.88 93 SER A O 1
ATOM 742 N N . ASP A 1 94 ? 4.371 7.699 17.891 1 92.62 94 ASP A N 1
ATOM 743 C CA . ASP A 1 94 ? 2.965 7.789 17.516 1 92.62 94 ASP A CA 1
ATOM 744 C C . ASP A 1 94 ? 2.275 8.945 18.234 1 92.62 94 ASP A C 1
ATOM 746 O O . ASP A 1 94 ? 1.465 9.656 17.641 1 92.62 94 ASP A O 1
ATOM 750 N N . ALA A 1 95 ? 2.645 9.125 19.422 1 92.12 95 ALA A N 1
ATOM 751 C CA . ALA A 1 95 ? 2.023 10.172 20.219 1 92.12 95 ALA A CA 1
ATOM 752 C C . ALA A 1 95 ? 2.4 11.562 19.703 1 92.12 95 ALA A C 1
ATOM 754 O O . ALA A 1 95 ? 1.619 12.508 19.828 1 92.12 95 ALA A O 1
ATOM 755 N N . ASP A 1 96 ? 3.494 11.625 19.109 1 94.56 96 ASP A N 1
ATOM 756 C CA . ASP A 1 96 ? 3.975 12.914 18.625 1 94.56 96 ASP A CA 1
ATOM 757 C C . ASP A 1 96 ? 3.119 13.422 17.469 1 94.56 96 ASP A C 1
ATOM 759 O O . ASP A 1 96 ? 3.029 14.633 17.234 1 94.56 96 ASP A O 1
ATOM 763 N N . TRP A 1 97 ? 2.504 12.57 16.75 1 95.62 97 TRP A N 1
ATOM 764 C CA . TRP A 1 97 ? 1.819 12.906 15.516 1 95.62 97 TRP A CA 1
ATOM 765 C C . TRP A 1 97 ? 0.633 13.82 15.773 1 95.62 97 TRP A C 1
ATOM 767 O O . TRP A 1 97 ? 0.2 14.562 14.883 1 95.62 97 TRP A O 1
ATOM 777 N N . ASN A 1 98 ? 0.089 13.742 16.953 1 97.25 98 ASN A N 1
ATOM 778 C CA . ASN A 1 98 ? -1.072 14.547 17.297 1 97.25 98 ASN A CA 1
ATOM 779 C C . ASN A 1 98 ? -1.068 14.914 18.781 1 97.25 98 ASN A C 1
ATOM 781 O O . ASN A 1 98 ? -1.986 14.547 19.516 1 97.25 98 ASN A O 1
ATOM 785 N N . CYS A 1 99 ? -0.168 15.758 19.219 1 97.5 99 CYS A N 1
ATOM 786 C CA . CYS A 1 99 ? -0.019 16.031 20.641 1 97.5 99 CYS A CA 1
ATOM 787 C C . CYS A 1 99 ? -0.107 17.531 20.922 1 97.5 99 CYS A C 1
ATOM 789 O O . CYS A 1 99 ? 0.162 17.969 22.031 1 97.5 99 CYS A O 1
ATOM 791 N N . GLY A 1 100 ? -0.409 18.328 19.938 1 97.12 100 GLY A N 1
ATOM 792 C CA . GLY A 1 100 ? -0.456 19.766 20.141 1 97.12 100 GLY A CA 1
ATOM 793 C C . GLY A 1 100 ? -1.181 20.516 19.031 1 97.12 100 GLY A C 1
ATOM 794 O O . GLY A 1 100 ? -1.996 19.922 18.312 1 97.12 100 GLY A O 1
ATOM 795 N N . GLU A 1 101 ? -0.904 21.812 18.969 1 95.75 101 GLU A N 1
ATOM 796 C CA . GLU A 1 101 ? -1.676 22.672 18.078 1 95.75 101 GLU A CA 1
ATOM 797 C C . GLU A 1 101 ? -0.801 23.219 16.953 1 95.75 101 GLU A C 1
ATOM 799 O O . GLU A 1 101 ? -1.285 23.953 16.078 1 95.75 101 GLU A O 1
ATOM 804 N N . ARG A 1 102 ? 0.472 22.828 17.016 1 96.69 102 ARG A N 1
ATOM 805 C CA . ARG A 1 102 ? 1.384 23.312 15.977 1 96.69 102 ARG A CA 1
ATOM 806 C C . ARG A 1 102 ? 1.346 22.406 14.75 1 96.69 102 ARG A C 1
ATOM 808 O O . ARG A 1 102 ? 1.912 21.312 14.758 1 96.69 102 ARG A O 1
ATOM 815 N N . LEU A 1 103 ? 0.739 22.938 13.688 1 97.38 103 LEU A N 1
ATOM 816 C CA . LEU A 1 103 ? 0.548 22.156 12.469 1 97.38 103 LEU A CA 1
ATOM 817 C C . LEU A 1 103 ? 1.79 22.203 11.586 1 97.38 103 LEU A C 1
ATOM 819 O O . LEU A 1 103 ? 2.277 23.297 11.258 1 97.38 103 LEU A O 1
ATOM 823 N N . TRP A 1 104 ? 2.334 21.078 11.305 1 96.31 104 TRP A N 1
ATOM 824 C CA . TRP A 1 104 ? 3.449 20.953 10.375 1 96.31 104 TRP A CA 1
ATOM 825 C C . TRP A 1 104 ? 3.08 20.031 9.211 1 96.31 104 TRP A C 1
ATOM 827 O O . TRP A 1 104 ? 2.637 18.906 9.422 1 96.31 104 TRP A O 1
ATOM 837 N N . LEU A 1 105 ? 3.148 20.531 7.984 1 95.75 105 LEU A N 1
ATOM 838 C CA . LEU A 1 105 ? 3.057 19.641 6.836 1 95.75 105 LEU A CA 1
ATOM 839 C C . LEU A 1 105 ? 4.242 18.688 6.793 1 95.75 105 LEU A C 1
ATOM 841 O O . LEU A 1 105 ? 5.395 19.125 6.734 1 95.75 105 LEU A O 1
ATOM 845 N N . ASN A 1 106 ? 3.959 17.453 6.848 1 94.19 106 ASN A N 1
ATOM 846 C CA . ASN A 1 106 ? 4.973 16.422 7.027 1 94.19 106 ASN A CA 1
ATOM 847 C C . ASN A 1 106 ? 5.398 15.82 5.691 1 94.19 106 ASN A C 1
ATOM 849 O O . ASN A 1 106 ? 6.566 15.477 5.508 1 94.19 106 ASN A O 1
ATOM 853 N N . ASP A 1 107 ? 4.523 15.586 4.828 1 94.88 107 ASP A N 1
ATOM 854 C CA . ASP A 1 107 ? 4.789 14.969 3.533 1 94.88 107 ASP A CA 1
ATOM 855 C C . ASP A 1 107 ? 3.969 15.633 2.43 1 94.88 107 ASP A C 1
ATOM 857 O O . ASP A 1 107 ? 2.908 16.203 2.695 1 94.88 107 ASP A O 1
ATOM 861 N N . TRP A 1 108 ? 4.469 15.664 1.268 1 95.81 108 TRP A N 1
ATOM 862 C CA . TRP A 1 108 ? 3.818 16.188 0.072 1 95.81 108 TRP A CA 1
ATOM 863 C C . TRP A 1 108 ? 4.223 15.398 -1.164 1 95.81 108 TRP A C 1
ATOM 865 O O . TRP A 1 108 ? 5.398 15.359 -1.527 1 95.81 108 TRP A O 1
ATOM 875 N N . VAL A 1 109 ? 3.273 14.766 -1.799 1 97.56 109 VAL A N 1
ATOM 876 C CA . VAL A 1 109 ? 3.555 13.961 -2.984 1 97.56 109 VAL A CA 1
ATOM 877 C C . VAL A 1 109 ? 2.572 14.32 -4.098 1 97.56 109 VAL A C 1
ATOM 879 O O . VAL A 1 109 ? 1.365 14.102 -3.961 1 97.56 109 VAL A O 1
ATOM 882 N N . ALA A 1 110 ? 2.98 14.844 -5.148 1 97.44 110 ALA A N 1
ATOM 883 C CA . ALA A 1 110 ? 2.219 15.156 -6.355 1 97.44 110 ALA A CA 1
ATOM 884 C C . ALA A 1 110 ? 3.084 15.008 -7.605 1 97.44 110 ALA A C 1
ATOM 886 O O . ALA A 1 110 ? 3.365 15.992 -8.289 1 97.44 110 ALA A O 1
ATOM 887 N N . PRO A 1 111 ? 3.389 13.859 -7.918 1 96.69 111 PRO A N 1
ATOM 888 C CA . PRO A 1 111 ? 4.43 13.633 -8.922 1 96.69 111 PRO A CA 1
ATOM 889 C C . PRO A 1 111 ? 3.926 13.844 -10.352 1 96.69 111 PRO A C 1
ATOM 891 O O . PRO A 1 111 ? 4.707 13.773 -11.297 1 96.69 111 PRO A O 1
ATOM 894 N N . PHE A 1 112 ? 2.658 14.156 -10.57 1 96.44 112 PHE A N 1
ATOM 895 C CA . PHE A 1 112 ? 2.109 14.211 -11.922 1 96.44 112 PHE A CA 1
ATOM 896 C C . PHE A 1 112 ? 1.642 15.625 -12.258 1 96.44 112 PHE A C 1
ATOM 898 O O . PHE A 1 112 ? 0.776 15.805 -13.117 1 96.44 112 PHE A O 1
ATOM 905 N N . GLY A 1 113 ? 2.098 16.641 -11.5 1 95.44 113 GLY A N 1
ATOM 906 C CA . GLY A 1 113 ? 1.871 18.016 -11.875 1 95.44 113 GLY A CA 1
ATOM 907 C C . GLY A 1 113 ? 0.656 18.625 -11.203 1 95.44 113 GLY A C 1
ATOM 908 O O . GLY A 1 113 ? 0.134 19.656 -11.656 1 95.44 113 GLY A O 1
ATOM 909 N N . HIS A 1 114 ? 0.229 18.047 -10.078 1 97.19 114 HIS A N 1
ATOM 910 C CA . HIS A 1 114 ? -1.016 18.5 -9.461 1 97.19 114 HIS A CA 1
ATOM 911 C C . HIS A 1 114 ? -0.748 19.422 -8.273 1 97.19 114 HIS A C 1
ATOM 913 O O . HIS A 1 114 ? -1.672 19.797 -7.547 1 97.19 114 HIS A O 1
ATOM 919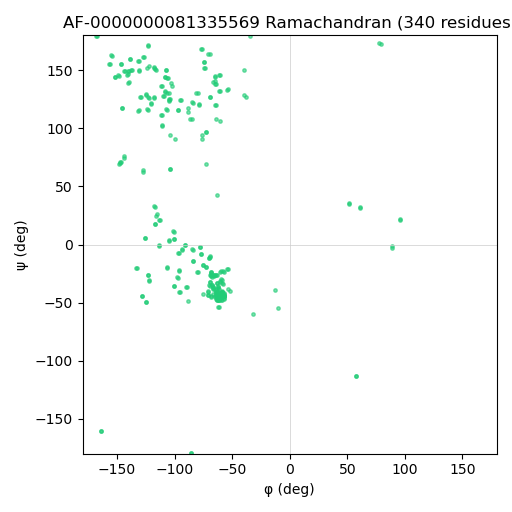 N N . THR A 1 115 ? 0.417 19.875 -8.07 1 96.44 115 THR A N 1
ATOM 920 C CA . THR A 1 115 ? 0.8 20.641 -6.887 1 96.44 115 THR A CA 1
ATOM 921 C C . THR A 1 115 ? -0.011 21.938 -6.797 1 96.44 115 THR A C 1
ATOM 923 O O . THR A 1 115 ? -0.558 22.25 -5.742 1 96.44 115 THR A O 1
ATOM 926 N N . ALA A 1 116 ? -0.105 22.656 -7.887 1 96.81 116 ALA A N 1
ATOM 927 C CA . ALA A 1 116 ? -0.799 23.938 -7.875 1 96.81 116 ALA A CA 1
ATOM 928 C C . ALA A 1 116 ? -2.27 23.766 -7.512 1 96.81 116 ALA A C 1
ATOM 930 O O . ALA A 1 116 ? -2.783 24.453 -6.625 1 96.81 116 ALA A O 1
ATOM 931 N N . THR A 1 117 ? -2.93 22.891 -8.273 1 97.5 117 THR A N 1
ATOM 932 C CA . THR A 1 117 ? -4.336 22.609 -8.008 1 97.5 117 THR A CA 1
ATOM 933 C C . THR A 1 117 ? -4.527 22.125 -6.57 1 97.5 117 THR A C 1
ATOM 935 O O . THR A 1 117 ? -5.434 22.578 -5.871 1 97.5 117 THR A O 1
ATOM 938 N N . PHE A 1 118 ? -3.668 21.234 -6.109 1 97.5 118 PHE A N 1
ATOM 939 C CA . PHE A 1 118 ? -3.734 20.656 -4.773 1 97.5 118 PHE A CA 1
ATOM 940 C C . PHE A 1 118 ? -3.549 21.734 -3.707 1 97.5 118 PHE A C 1
ATOM 942 O O . PHE A 1 118 ? -4.309 21.781 -2.738 1 97.5 118 PHE A O 1
ATOM 949 N N . THR A 1 119 ? -2.604 22.594 -3.91 1 96.5 119 THR A N 1
ATOM 950 C CA . THR A 1 119 ? -2.342 23.688 -2.986 1 96.5 119 THR A CA 1
ATOM 951 C C . THR A 1 119 ? -3.555 24.609 -2.881 1 96.5 119 THR A C 1
ATOM 953 O O . THR A 1 119 ? -3.941 25.016 -1.782 1 96.5 119 THR A O 1
ATOM 956 N N . ARG A 1 120 ? -4.117 24.875 -3.975 1 97.19 120 ARG A N 1
ATOM 957 C CA . ARG A 1 120 ? -5.293 25.75 -3.986 1 97.19 120 ARG A CA 1
ATOM 958 C C . ARG A 1 120 ? -6.438 25.125 -3.195 1 97.19 120 ARG A C 1
ATOM 960 O O . ARG A 1 120 ? -7.09 25.797 -2.4 1 97.19 120 ARG A O 1
ATOM 967 N N . ILE A 1 121 ? -6.723 23.891 -3.418 1 97.44 121 ILE A N 1
ATOM 968 C CA . ILE A 1 121 ? -7.793 23.188 -2.717 1 97.44 121 ILE A CA 1
ATOM 969 C C . ILE A 1 121 ? -7.527 23.203 -1.214 1 97.44 121 ILE A C 1
ATOM 971 O O . ILE A 1 121 ? -8.438 23.484 -0.423 1 97.44 121 ILE A O 1
ATOM 975 N N . LEU A 1 122 ? -6.316 22.969 -0.828 1 97.19 122 LEU A N 1
ATOM 976 C CA . LEU A 1 122 ? -5.957 22.969 0.586 1 97.19 122 LEU A CA 1
ATOM 977 C C . LEU A 1 122 ? -6.18 24.359 1.199 1 97.19 122 LEU A C 1
ATOM 979 O O . LEU A 1 122 ? -6.832 24.469 2.238 1 97.19 122 LEU A O 1
ATOM 983 N N . GLN A 1 123 ? -5.707 25.359 0.545 1 96.5 123 GLN A N 1
ATOM 984 C CA . GLN A 1 123 ? -5.742 26.719 1.074 1 96.5 123 GLN A CA 1
ATOM 985 C C . GLN A 1 123 ? -7.172 27.25 1.129 1 96.5 123 GLN A C 1
ATOM 987 O O . GLN A 1 123 ? -7.527 28 2.041 1 96.5 123 GLN A O 1
ATOM 992 N N . ARG A 1 124 ? -7.977 26.828 0.221 1 97 124 ARG A N 1
ATOM 993 C CA . ARG A 1 124 ? -9.297 27.422 0.081 1 97 124 ARG A CA 1
ATOM 994 C C . ARG A 1 124 ? -10.359 26.594 0.792 1 97 124 ARG A C 1
ATOM 996 O O . ARG A 1 124 ? -11.359 27.141 1.267 1 97 124 ARG A O 1
ATOM 1003 N N . HIS A 1 125 ? -10.125 25.344 0.888 1 96.88 125 HIS A N 1
ATOM 1004 C CA . HIS A 1 125 ? -11.234 24.5 1.332 1 96.88 125 HIS A CA 1
ATOM 1005 C C . HIS A 1 125 ? -10.844 23.672 2.549 1 96.88 125 HIS A C 1
ATOM 1007 O O . HIS A 1 125 ? -11.492 23.75 3.594 1 96.88 125 HIS A O 1
ATOM 1013 N N . LEU A 1 126 ? -9.742 23.016 2.479 1 97.56 126 LEU A N 1
ATOM 1014 C CA . LEU A 1 126 ? -9.469 22 3.494 1 97.56 126 LEU A CA 1
ATOM 1015 C C . LEU A 1 126 ? -8.742 22.609 4.688 1 97.56 126 LEU A C 1
ATOM 1017 O O . LEU A 1 126 ? -8.961 22.203 5.832 1 97.56 126 LEU A O 1
ATOM 1021 N N . PHE A 1 127 ? -7.859 23.562 4.395 1 97.75 127 PHE A N 1
ATOM 1022 C CA . PHE A 1 127 ? -7.117 24.266 5.434 1 97.75 127 PHE A CA 1
ATOM 1023 C C . PHE A 1 127 ? -7.449 25.75 5.422 1 97.75 127 PHE A C 1
ATOM 1025 O O . PHE A 1 127 ? -6.594 26.594 5.711 1 97.75 127 PHE A O 1
ATOM 1032 N N . ALA A 1 128 ? -8.664 26.047 5.078 1 97.19 128 ALA A N 1
ATOM 1033 C CA . ALA A 1 128 ? -9.07 27.422 4.859 1 97.19 128 ALA A CA 1
ATOM 1034 C C . ALA A 1 128 ? -8.891 28.266 6.129 1 97.19 128 ALA A C 1
ATOM 1036 O O . ALA A 1 128 ? -8.57 29.453 6.059 1 97.19 128 ALA A O 1
ATOM 1037 N N . ASN A 1 129 ? -9.055 27.672 7.293 1 96.62 129 ASN A N 1
ATOM 1038 C CA . ASN A 1 129 ? -9.016 28.422 8.547 1 96.62 129 ASN A CA 1
ATOM 1039 C C . ASN A 1 129 ? -7.836 28 9.422 1 96.62 129 ASN A C 1
ATOM 1041 O O . ASN A 1 129 ? -7.898 28.109 10.648 1 96.62 129 ASN A O 1
ATOM 1045 N N . ARG A 1 130 ? -6.773 27.484 8.75 1 96.62 130 ARG A N 1
ATOM 1046 C CA . ARG A 1 130 ? -5.629 26.969 9.492 1 96.62 130 ARG A CA 1
ATOM 1047 C C . ARG A 1 130 ? -4.34 27.656 9.062 1 96.62 130 ARG A C 1
ATOM 1049 O O . ARG A 1 130 ? -4.254 28.188 7.949 1 96.62 130 ARG A O 1
ATOM 1056 N N . CYS A 1 131 ? -3.404 27.688 10.047 1 96.88 131 CYS A N 1
ATOM 1057 C CA . CYS A 1 131 ? -2.012 28.062 9.82 1 96.88 131 CYS A CA 1
ATOM 1058 C C . CYS A 1 131 ? -1.08 26.891 10.102 1 96.88 131 CYS A C 1
ATOM 1060 O O . CYS A 1 131 ? -1.413 26 10.891 1 96.88 131 CYS A O 1
ATOM 1062 N N . GLY A 1 132 ? -0.016 26.875 9.414 1 96.69 132 GLY A N 1
ATOM 1063 C CA . GLY A 1 132 ? 0.947 25.828 9.672 1 96.69 132 GLY A CA 1
ATOM 1064 C C . GLY A 1 132 ? 2.297 26.078 9.023 1 96.69 132 GLY A C 1
ATOM 1065 O O . GLY A 1 132 ? 2.529 27.141 8.461 1 96.69 132 GLY A O 1
ATOM 1066 N N . ARG A 1 133 ? 3.168 25.141 9.266 1 96.06 133 ARG A N 1
ATOM 1067 C CA . ARG A 1 133 ? 4.531 25.25 8.75 1 96.06 133 ARG A CA 1
ATOM 1068 C C . ARG A 1 133 ? 4.914 24 7.961 1 96.06 133 ARG A C 1
ATOM 1070 O O . ARG A 1 133 ? 4.23 22.984 8.031 1 96.06 133 ARG A O 1
ATOM 1077 N N . ALA A 1 134 ? 5.941 24.109 7.141 1 93.75 134 ALA A N 1
ATOM 1078 C CA . ALA A 1 134 ? 6.551 23 6.422 1 93.75 134 ALA A CA 1
ATOM 1079 C C . ALA A 1 134 ? 8.07 23.141 6.375 1 93.75 134 ALA A C 1
ATOM 1081 O O . ALA A 1 134 ? 8.594 24.25 6.316 1 93.75 134 ALA A O 1
ATOM 1082 N N . LEU A 1 135 ? 8.648 21.953 6.43 1 87.38 135 LEU A N 1
ATOM 1083 C CA . LEU A 1 135 ? 10.094 21.953 6.254 1 87.38 135 LEU A CA 1
ATOM 1084 C C . LEU A 1 135 ? 10.461 21.844 4.777 1 87.38 135 LEU A C 1
ATOM 1086 O O . LEU A 1 135 ? 9.922 21 4.055 1 87.38 135 LEU A O 1
ATOM 1090 N N . TYR A 1 136 ? 10.977 22.719 4.246 1 78.38 136 TYR A N 1
ATOM 1091 C CA . TYR A 1 136 ? 11.391 22.75 2.85 1 78.38 136 TYR A CA 1
ATOM 1092 C C . TYR A 1 136 ? 12.883 22.469 2.721 1 78.38 136 TYR A C 1
ATOM 1094 O O . TYR A 1 136 ? 13.703 23.203 3.295 1 78.38 136 TYR A O 1
ATOM 1102 N N . HIS A 1 137 ? 13.094 21.078 2.561 1 59.31 137 HIS A N 1
ATOM 1103 C CA . HIS A 1 137 ? 14.516 20.766 2.414 1 59.31 137 HIS A CA 1
ATOM 1104 C C . HIS A 1 137 ? 15.094 21.406 1.152 1 59.31 137 HIS A C 1
ATOM 1106 O O . HIS A 1 137 ? 14.852 20.922 0.044 1 59.31 137 HIS A O 1
ATOM 1112 N N . ARG A 1 138 ? 14.836 22.422 0.868 1 50.97 138 ARG A N 1
ATOM 1113 C CA . ARG A 1 138 ? 15.5 22.891 -0.344 1 50.97 138 ARG A CA 1
ATOM 1114 C C . ARG A 1 138 ? 16.906 22.312 -0.459 1 50.97 138 ARG A C 1
ATOM 1116 O O . ARG A 1 138 ? 17.469 21.859 0.532 1 50.97 138 ARG A O 1
ATOM 1123 N N . GLY A 1 139 ? 17.719 22.672 -1.637 1 43.69 139 GLY A N 1
ATOM 1124 C CA . GLY A 1 139 ? 19.016 22.297 -2.17 1 43.69 139 GLY A CA 1
ATOM 1125 C C . GLY A 1 139 ? 20.078 22.141 -1.102 1 43.69 139 GLY A C 1
ATOM 1126 O O . GLY A 1 139 ? 19.906 22.609 0.026 1 43.69 139 GLY A O 1
ATOM 1127 N N . ASP A 1 140 ? 21.047 21.266 -1.336 1 46.38 140 ASP A N 1
ATOM 1128 C CA . ASP A 1 140 ? 22.438 21.297 -0.901 1 46.38 140 ASP A CA 1
ATOM 1129 C C . ASP A 1 140 ? 22.797 22.688 -0.354 1 46.38 140 ASP A C 1
ATOM 1131 O O . ASP A 1 140 ? 23.781 22.828 0.382 1 46.38 140 ASP A O 1
ATOM 1135 N N . GLU A 1 141 ? 22.281 23.781 -1.011 1 45.19 141 GLU A N 1
ATOM 1136 C CA . GLU A 1 141 ? 23 25.047 -0.917 1 45.19 141 GLU A CA 1
ATOM 1137 C C . GLU A 1 141 ? 22.547 25.844 0.297 1 45.19 141 GLU A C 1
ATOM 1139 O O . GLU A 1 141 ? 23.359 26.531 0.93 1 45.19 141 GLU A O 1
ATOM 1144 N N . ARG A 1 142 ? 21.203 26.031 0.535 1 52.41 142 ARG A N 1
ATOM 1145 C CA . ARG A 1 142 ? 21 27.094 1.514 1 52.41 142 ARG A CA 1
ATOM 1146 C C . ARG A 1 142 ? 20.422 26.547 2.816 1 52.41 142 ARG A C 1
ATOM 1148 O O . ARG A 1 142 ? 20 27.312 3.688 1 52.41 142 ARG A O 1
ATOM 1155 N N . GLY A 1 143 ? 20.547 25.172 3.152 1 59 143 GLY A N 1
ATOM 1156 C CA . GLY A 1 143 ? 20.156 24.672 4.461 1 59 143 GLY A CA 1
ATOM 1157 C C . GLY A 1 143 ? 18.656 24.484 4.605 1 59 143 GLY A C 1
ATOM 1158 O O . GLY A 1 143 ? 17.906 24.734 3.666 1 59 143 GLY A O 1
ATOM 1159 N N . LEU A 1 144 ? 18.047 23.922 5.633 1 65.94 144 LEU A N 1
ATOM 1160 C CA . LEU A 1 144 ? 16.656 23.688 6.012 1 65.94 144 LEU A CA 1
ATOM 1161 C C . LEU A 1 144 ? 15.922 25.016 6.223 1 65.94 144 LEU A C 1
ATOM 1163 O O . LEU A 1 144 ? 16.359 25.844 7.012 1 65.94 144 LEU A O 1
ATOM 1167 N N . GLN A 1 145 ? 15.016 25.328 5.258 1 84.81 145 GLN A N 1
ATOM 1168 C CA . GLN A 1 145 ? 14.195 26.516 5.426 1 84.81 145 GLN A CA 1
ATOM 1169 C C . GLN A 1 145 ? 12.781 26.141 5.871 1 84.81 145 GLN A C 1
ATOM 1171 O O . GLN A 1 145 ? 12.25 25.094 5.477 1 84.81 145 GLN A O 1
ATOM 1176 N N . ILE A 1 146 ? 12.234 26.906 6.797 1 91 146 ILE A N 1
ATOM 1177 C CA . ILE A 1 146 ? 10.867 26.734 7.262 1 91 146 ILE A CA 1
ATOM 1178 C C . ILE A 1 146 ? 9.938 27.688 6.496 1 91 146 ILE A C 1
ATOM 1180 O O . ILE A 1 146 ? 10.203 28.891 6.414 1 91 146 ILE A O 1
ATOM 1184 N N . LYS A 1 147 ? 8.953 27.125 5.902 1 93.19 147 LYS A N 1
ATOM 1185 C CA . LYS A 1 147 ? 7.914 27.891 5.223 1 93.19 147 LYS A CA 1
ATOM 1186 C C . LYS A 1 147 ? 6.621 27.906 6.031 1 93.19 147 LYS A C 1
ATOM 1188 O O . LYS A 1 147 ? 6.309 26.938 6.727 1 93.19 147 LYS A O 1
ATOM 1193 N N . THR A 1 148 ? 5.996 29.062 5.945 1 94.12 148 THR A N 1
ATOM 1194 C CA . THR A 1 148 ? 4.703 29.172 6.613 1 94.12 148 THR A CA 1
ATOM 1195 C C . THR A 1 148 ? 3.57 29.203 5.594 1 94.12 148 THR A C 1
ATOM 1197 O O . THR A 1 148 ? 3.783 29.562 4.43 1 94.12 148 THR A O 1
ATOM 1200 N N . PHE A 1 149 ? 2.457 28.719 6 1 93.31 149 PHE A N 1
ATOM 1201 C CA . PHE A 1 149 ? 1.267 28.797 5.16 1 93.31 149 PHE A CA 1
ATOM 1202 C C . PHE A 1 149 ? 0.046 29.188 5.992 1 93.31 149 PHE A C 1
ATOM 1204 O O . PHE A 1 149 ? 0.026 28.969 7.207 1 93.31 149 PHE A O 1
ATOM 1211 N N . GLN A 1 150 ? -0.854 29.844 5.359 1 95.19 150 GLN A N 1
ATOM 1212 C CA . GLN A 1 150 ? -2.135 30.203 5.961 1 95.19 150 GLN A CA 1
ATOM 1213 C C . GLN A 1 150 ? -3.275 30.062 4.957 1 95.19 150 GLN A C 1
ATOM 1215 O O . GLN A 1 150 ? -3.115 30.391 3.779 1 95.19 150 GLN A O 1
ATOM 1220 N N . GLY A 1 151 ? -4.441 29.516 5.41 1 96.12 151 GLY A N 1
ATOM 1221 C CA . GLY A 1 151 ? -5.633 29.406 4.59 1 96.12 151 GLY A CA 1
ATOM 1222 C C . GLY A 1 151 ? -6.281 30.75 4.293 1 96.12 151 GLY A C 1
ATOM 1223 O O . GLY A 1 151 ? -6 31.734 4.965 1 96.12 151 GLY A O 1
ATOM 1224 N N . ILE A 1 152 ? -7.121 30.734 3.33 1 96.25 152 ILE A N 1
ATOM 1225 C CA . ILE A 1 152 ? -7.719 31.969 2.822 1 96.25 152 ILE A CA 1
ATOM 1226 C C . ILE A 1 152 ? -8.656 32.562 3.873 1 96.25 152 ILE A C 1
ATOM 1228 O O . ILE A 1 152 ? -8.945 33.75 3.85 1 96.25 152 ILE A O 1
ATOM 1232 N N . GLY A 1 153 ? -9.125 31.734 4.738 1 96.62 153 GLY A N 1
ATOM 1233 C CA . GLY A 1 153 ? -10.055 32.219 5.754 1 96.62 153 GLY A CA 1
ATOM 1234 C C . GLY A 1 153 ? -9.367 32.812 6.965 1 96.62 153 GLY A C 1
ATOM 1235 O O . GLY A 1 153 ? -10.023 33.344 7.863 1 96.62 153 GLY A O 1
ATOM 1236 N N . VAL A 1 154 ? -8.102 32.75 6.992 1 96.81 154 VAL A N 1
ATOM 1237 C CA . VAL A 1 154 ? -7.324 33.344 8.078 1 96.81 154 VAL A CA 1
ATOM 1238 C C . VAL A 1 154 ? -6.82 34.719 7.656 1 96.81 154 VAL A C 1
ATOM 1240 O O . VAL A 1 154 ? -5.973 34.844 6.766 1 96.81 154 VAL A O 1
ATOM 1243 N N . ILE A 1 155 ? -7.25 35.75 8.305 1 95.88 155 ILE A N 1
ATOM 1244 C CA . ILE A 1 155 ? -6.785 37.094 7.938 1 95.88 155 ILE A CA 1
ATOM 1245 C C . ILE A 1 155 ? -5.348 37.281 8.414 1 95.88 155 ILE A C 1
ATOM 1247 O O . ILE A 1 155 ? -4.922 36.688 9.398 1 95.88 155 ILE A O 1
ATOM 1251 N N . PRO A 1 156 ? -4.621 38.094 7.742 1 95.31 156 PRO A N 1
ATOM 1252 C CA . PRO A 1 156 ? -3.195 38.25 8.023 1 95.31 156 PRO A CA 1
ATOM 1253 C C . PRO A 1 156 ? -2.916 38.531 9.5 1 95.31 156 PRO A C 1
ATOM 1255 O O . PRO A 1 156 ? -1.963 38 10.07 1 95.31 156 PRO A O 1
ATOM 1258 N N . GLU A 1 157 ? -3.729 39.344 10.141 1 96.25 157 GLU A N 1
ATOM 1259 C CA . GLU A 1 157 ? -3.531 39.688 11.547 1 96.25 157 GLU A CA 1
ATOM 1260 C C . GLU A 1 157 ? -3.654 38.438 12.438 1 96.25 157 GLU A C 1
ATOM 1262 O O . GLU A 1 157 ? -2.887 38.281 13.391 1 96.25 157 GLU A O 1
ATOM 1267 N N . GLN A 1 158 ? -4.598 37.688 12.109 1 95.81 158 GLN A N 1
ATOM 1268 C CA . GLN A 1 158 ? -4.805 36.438 12.859 1 95.81 158 GLN A CA 1
ATOM 1269 C C . GLN A 1 158 ? -3.641 35.5 12.656 1 95.81 158 GLN A C 1
ATOM 1271 O O . GLN A 1 158 ? -3.215 34.812 13.602 1 95.81 158 GLN A O 1
ATOM 1276 N N . ALA A 1 159 ? -3.193 35.375 11.461 1 96.19 159 ALA A N 1
ATOM 1277 C CA . ALA A 1 159 ? -2.045 34.531 11.164 1 96.19 159 ALA A CA 1
ATOM 1278 C C . ALA A 1 159 ? -0.809 34.969 11.938 1 96.19 159 ALA A C 1
ATOM 1280 O O . ALA A 1 159 ? -0.112 34.156 12.547 1 96.19 159 ALA A O 1
ATOM 1281 N N . ARG A 1 160 ? -0.54 36.25 11.898 1 96 160 ARG A N 1
ATOM 1282 C CA . ARG A 1 160 ? 0.597 36.812 12.625 1 96 160 ARG A CA 1
ATOM 1283 C C . ARG A 1 160 ? 0.499 36.5 14.117 1 96 160 ARG A C 1
ATOM 1285 O O . ARG A 1 160 ? 1.496 36.156 14.75 1 96 160 ARG A O 1
ATOM 1292 N N . ALA A 1 161 ? -0.657 36.656 14.633 1 96.44 161 ALA A N 1
ATOM 1293 C CA . ALA A 1 161 ? -0.878 36.375 16.047 1 96.44 161 ALA A CA 1
ATOM 1294 C C . ALA A 1 161 ? -0.626 34.906 16.359 1 96.44 161 ALA A C 1
ATOM 1296 O O . ALA A 1 161 ? -0.036 34.594 17.391 1 96.44 161 ALA A O 1
ATOM 1297 N N . TRP A 1 162 ? -1.103 34.031 15.531 1 96.12 162 TRP A N 1
ATOM 1298 C CA . TRP A 1 162 ? -0.929 32.594 15.727 1 96.12 162 TRP A CA 1
ATOM 1299 C C . TRP A 1 162 ? 0.549 32.219 15.734 1 96.12 162 TRP A C 1
ATOM 1301 O O . TRP A 1 162 ? 1.008 31.5 16.609 1 96.12 162 TRP A O 1
ATOM 1311 N N . PHE A 1 163 ? 1.295 32.719 14.797 1 95.81 163 PHE A N 1
ATOM 1312 C CA . PHE A 1 163 ? 2.715 32.375 14.695 1 95.81 163 PHE A CA 1
ATOM 1313 C C . PHE A 1 163 ? 3.492 33 15.852 1 95.81 163 PHE A C 1
ATOM 1315 O O . PHE A 1 163 ? 4.465 32.438 16.344 1 95.81 163 PHE A O 1
ATOM 1322 N N . ALA A 1 164 ? 3.064 34.219 16.266 1 95.88 164 ALA A N 1
ATOM 1323 C CA . ALA A 1 164 ? 3.695 34.844 17.406 1 95.88 164 ALA A CA 1
ATOM 1324 C C . ALA A 1 164 ? 3.467 34.031 18.688 1 95.88 164 ALA A C 1
ATOM 1326 O O . ALA A 1 164 ? 4.344 33.938 19.547 1 95.88 164 ALA A O 1
ATOM 1327 N N . ALA A 1 165 ? 2.295 33.5 18.797 1 95.5 165 ALA A N 1
ATOM 1328 C CA . ALA A 1 165 ? 1.93 32.688 19.969 1 95.5 165 ALA A CA 1
ATOM 1329 C C . ALA A 1 165 ? 2.613 31.328 19.938 1 95.5 165 ALA A C 1
ATOM 1331 O O . ALA A 1 165 ? 2.682 30.641 20.969 1 95.5 165 ALA A O 1
ATOM 1332 N N . HIS A 1 166 ? 3.074 30.922 18.75 1 95.38 166 HIS A N 1
ATOM 1333 C CA . HIS A 1 166 ? 3.717 29.625 18.578 1 95.38 166 HIS A CA 1
ATOM 1334 C C . HIS A 1 166 ? 5.078 29.766 17.906 1 95.38 166 HIS A C 1
ATOM 1336 O O . HIS A 1 166 ? 5.297 29.219 16.828 1 95.38 166 HIS A O 1
ATOM 1342 N N . PRO A 1 167 ? 6.012 30.391 18.484 1 94.56 167 PRO A N 1
ATOM 1343 C CA . PRO A 1 167 ? 7.324 30.531 17.844 1 94.56 167 PRO A CA 1
ATOM 1344 C C . PRO A 1 167 ? 8 29.188 17.594 1 94.56 167 PRO A C 1
ATOM 1346 O O . PRO A 1 167 ? 7.824 28.25 18.375 1 94.56 167 PRO A O 1
ATOM 1349 N N . VAL A 1 168 ? 8.75 29.062 16.5 1 93.44 168 VAL A N 1
ATOM 1350 C CA . VAL A 1 168 ? 9.453 27.828 16.156 1 93.44 168 VAL A CA 1
ATOM 1351 C C . VAL A 1 168 ? 10.328 27.391 17.344 1 93.44 168 VAL A C 1
ATOM 1353 O O . VAL A 1 168 ? 11.086 28.203 17.891 1 93.44 168 VAL A O 1
ATOM 1356 N N . ALA A 1 169 ? 10.188 26.109 17.594 1 85.69 169 ALA A N 1
ATOM 1357 C CA . ALA A 1 169 ? 10.898 25.578 18.75 1 85.69 169 ALA A CA 1
ATOM 1358 C C . ALA A 1 169 ? 12.383 25.406 18.453 1 85.69 169 ALA A C 1
ATOM 1360 O O . ALA A 1 169 ? 12.75 24.734 17.484 1 85.69 169 ALA A O 1
ATOM 1361 N N . THR A 1 170 ? 13.203 26.359 18.703 1 73.81 170 THR A N 1
ATOM 1362 C CA . THR A 1 170 ? 14.641 26.328 18.484 1 73.81 170 THR A CA 1
ATOM 1363 C C . THR A 1 170 ? 15.336 25.578 19.625 1 73.81 170 THR A C 1
ATOM 1365 O O . THR A 1 170 ? 14.812 25.484 20.734 1 73.81 170 THR A O 1
ATOM 1368 N N . ALA A 1 171 ? 16.281 24.531 19.188 1 59.31 171 ALA A N 1
ATOM 1369 C CA . ALA A 1 171 ? 17.125 23.953 20.219 1 59.31 171 ALA A CA 1
ATOM 1370 C C . ALA A 1 171 ? 17.578 25 21.219 1 59.31 171 ALA A C 1
ATOM 1372 O O . ALA A 1 171 ? 17.922 26.125 20.828 1 59.31 171 ALA A O 1
ATOM 1373 N N . PRO A 1 172 ? 17.312 24.656 22.578 1 46.78 172 PRO A N 1
ATOM 1374 C CA . PRO A 1 172 ? 18 25.547 23.531 1 46.78 172 PRO A CA 1
ATOM 1375 C C . PRO A 1 172 ? 19.469 25.75 23.172 1 46.78 172 PRO A C 1
ATOM 1377 O O . PRO A 1 172 ? 20.078 24.891 22.531 1 46.78 172 PRO A O 1
ATOM 1380 N N . MET B 1 1 ? -15.367 -13.789 -1.074 1 92.5 1 MET B N 1
ATOM 1381 C CA . MET B 1 1 ? -16 -15.055 -0.689 1 92.5 1 MET B CA 1
ATOM 1382 C C . MET B 1 1 ? -15.375 -15.602 0.588 1 92.5 1 MET B C 1
ATOM 1384 O O . MET B 1 1 ? -14.172 -15.477 0.802 1 92.5 1 MET B O 1
ATOM 1388 N N . ARG B 1 2 ? -16.219 -16.312 1.336 1 93.69 2 ARG B N 1
ATOM 1389 C CA . ARG B 1 2 ? -15.734 -16.797 2.619 1 93.69 2 ARG B CA 1
ATOM 1390 C C . ARG B 1 2 ? -15.43 -18.297 2.561 1 93.69 2 ARG B C 1
ATOM 1392 O O . ARG B 1 2 ? -16.25 -19.078 2.082 1 93.69 2 ARG B O 1
ATOM 1399 N N . PHE B 1 3 ? -14.219 -18.641 2.934 1 94.44 3 PHE B N 1
ATOM 1400 C CA . PHE B 1 3 ? -13.797 -20.031 3.119 1 94.44 3 PHE B CA 1
ATOM 1401 C C . PHE B 1 3 ? -13.25 -20.234 4.527 1 94.44 3 PHE B C 1
ATOM 1403 O O . PHE B 1 3 ? -12.234 -19.656 4.902 1 94.44 3 PHE B O 1
ATOM 1410 N N . GLU B 1 4 ? -13.984 -21.094 5.258 1 93 4 GLU B N 1
ATOM 1411 C CA . GLU B 1 4 ? -13.617 -21.281 6.656 1 93 4 GLU B CA 1
ATOM 1412 C C . GLU B 1 4 ? -13.641 -19.953 7.418 1 93 4 GLU B C 1
ATOM 1414 O O . GLU B 1 4 ? -14.672 -19.281 7.469 1 93 4 GLU B O 1
ATOM 1419 N N . THR B 1 5 ? -12.43 -19.5 7.848 1 92.62 5 THR B N 1
ATOM 1420 C CA . THR B 1 5 ? -12.391 -18.281 8.641 1 92.62 5 THR B CA 1
ATOM 1421 C C . THR B 1 5 ? -11.883 -17.109 7.809 1 92.62 5 THR B C 1
ATOM 1423 O O . THR B 1 5 ? -11.781 -15.984 8.305 1 92.62 5 THR B O 1
ATOM 1426 N N . LEU B 1 6 ? -11.625 -17.375 6.523 1 96.88 6 LEU B N 1
ATOM 1427 C CA . LEU B 1 6 ? -10.961 -16.359 5.711 1 96.88 6 LEU B CA 1
ATOM 1428 C C . LEU B 1 6 ? -11.93 -15.766 4.688 1 96.88 6 LEU B C 1
ATOM 1430 O O . LEU B 1 6 ? -12.68 -16.5 4.047 1 96.88 6 LEU B O 1
ATOM 1434 N N . ASP B 1 7 ? -12 -14.5 4.699 1 97.69 7 ASP B N 1
ATOM 1435 C CA . ASP B 1 7 ? -12.57 -13.82 3.539 1 97.69 7 ASP B CA 1
ATOM 1436 C C . ASP B 1 7 ? -11.562 -13.727 2.402 1 97.69 7 ASP B C 1
ATOM 1438 O O . ASP B 1 7 ? -10.5 -13.117 2.553 1 97.69 7 ASP B O 1
ATOM 1442 N N . ILE B 1 8 ? -11.922 -14.32 1.234 1 97.94 8 ILE B N 1
ATOM 1443 C CA . ILE B 1 8 ? -10.93 -14.516 0.185 1 97.94 8 ILE B CA 1
ATOM 1444 C C . ILE B 1 8 ? -11.211 -13.562 -0.975 1 97.94 8 ILE B C 1
ATOM 1446 O O . ILE B 1 8 ? -12.367 -13.391 -1.374 1 97.94 8 ILE B O 1
ATOM 1450 N N . THR B 1 9 ? -10.195 -12.875 -1.425 1 98.25 9 THR B N 1
ATOM 1451 C CA . THR B 1 9 ? -10.188 -12.141 -2.688 1 98.25 9 THR B CA 1
ATOM 1452 C C . THR B 1 9 ? -9.25 -12.805 -3.691 1 98.25 9 THR B C 1
ATOM 1454 O O . THR B 1 9 ? -8.039 -12.852 -3.477 1 98.25 9 THR B O 1
ATOM 1457 N N . ALA B 1 10 ? -9.75 -13.383 -4.738 1 98.5 10 ALA B N 1
ATOM 1458 C CA . ALA B 1 10 ? -8.992 -14.078 -5.773 1 98.5 10 ALA B CA 1
ATOM 1459 C C . ALA B 1 10 ? -9.617 -13.859 -7.148 1 98.5 10 ALA B C 1
ATOM 1461 O O . ALA B 1 10 ? -10.141 -14.805 -7.754 1 98.5 10 ALA B O 1
ATOM 1462 N N . PRO B 1 11 ? -9.445 -12.727 -7.684 1 97.75 11 PRO B N 1
ATOM 1463 C CA . PRO B 1 11 ? -10.211 -12.328 -8.867 1 97.75 11 PRO B CA 1
ATOM 1464 C C . PRO B 1 11 ? -9.883 -13.18 -10.094 1 97.75 11 PRO B C 1
ATOM 1466 O O . PRO B 1 11 ? -10.703 -13.273 -11.016 1 97.75 11 PRO B O 1
ATOM 1469 N N . GLY B 1 12 ? -8.711 -13.742 -10.195 1 97.31 12 GLY B N 1
ATOM 1470 C CA . GLY B 1 12 ? -8.367 -14.609 -11.312 1 97.31 12 GLY B CA 1
ATOM 1471 C C . GLY B 1 12 ? -8.969 -15.992 -11.203 1 97.31 12 GLY B C 1
ATOM 1472 O O . GLY B 1 12 ? -8.938 -16.766 -12.164 1 97.31 12 GLY B O 1
ATOM 1473 N N . LEU B 1 13 ? -9.57 -16.281 -10.055 1 97.06 13 LEU B N 1
ATOM 1474 C CA . LEU B 1 13 ? -10.07 -17.625 -9.781 1 97.06 13 LEU B CA 1
ATOM 1475 C C . LEU B 1 13 ? -11.562 -17.594 -9.477 1 97.06 13 LEU B C 1
ATOM 1477 O O . LEU B 1 13 ? -12.266 -18.578 -9.695 1 97.06 13 LEU B O 1
ATOM 1481 N N . ILE B 1 14 ? -11.961 -16.469 -8.883 1 94.94 14 ILE B N 1
ATOM 1482 C CA . ILE B 1 14 ? -13.359 -16.25 -8.508 1 94.94 14 ILE B CA 1
ATOM 1483 C C . ILE B 1 14 ? -13.852 -14.953 -9.133 1 94.94 14 ILE B C 1
ATOM 1485 O O . ILE B 1 14 ? -13.18 -13.922 -9.055 1 94.94 14 ILE B O 1
ATOM 1489 N N . ASP B 1 15 ? -14.984 -15.078 -9.797 1 91.25 15 ASP B N 1
ATOM 1490 C CA . ASP B 1 15 ? -15.555 -13.859 -10.367 1 91.25 15 ASP B CA 1
ATOM 1491 C C . ASP B 1 15 ? -16.141 -12.961 -9.281 1 91.25 15 ASP B C 1
ATOM 1493 O O . ASP B 1 15 ? -17.25 -13.188 -8.805 1 91.25 15 ASP B O 1
ATOM 1497 N N . GLU B 1 16 ? -15.438 -12.016 -8.836 1 91.19 16 GLU B N 1
ATOM 1498 C CA . GLU B 1 16 ? -15.875 -11.078 -7.805 1 91.19 16 GLU B CA 1
ATOM 1499 C C . GLU B 1 16 ? -15.242 -9.703 -8.008 1 91.19 16 GLU B C 1
ATOM 1501 O O . GLU B 1 16 ? -14.141 -9.594 -8.547 1 91.19 16 GLU B O 1
ATOM 1506 N N . PRO B 1 17 ? -16.062 -8.727 -7.66 1 92.81 17 PRO B N 1
ATOM 1507 C CA . PRO B 1 17 ? -15.445 -7.398 -7.703 1 92.81 17 PRO B CA 1
ATOM 1508 C C . PRO B 1 17 ? -14.32 -7.23 -6.688 1 92.81 17 PRO B C 1
ATOM 1510 O O . PRO B 1 17 ? -14.352 -7.852 -5.621 1 92.81 17 PRO B O 1
ATOM 1513 N N . TRP B 1 18 ? -13.344 -6.492 -7.066 1 95.38 18 TRP B N 1
ATOM 1514 C CA . TRP B 1 18 ? -12.242 -6.215 -6.148 1 95.38 18 TRP B CA 1
ATOM 1515 C C . TRP B 1 18 ? -11.68 -4.816 -6.383 1 95.38 18 TRP B C 1
ATOM 1517 O O . TRP B 1 18 ? -11.93 -4.207 -7.43 1 95.38 18 TRP B O 1
ATOM 1527 N N . ASN B 1 19 ? -11.07 -4.234 -5.371 1 95.81 19 ASN B N 1
ATOM 1528 C CA . ASN B 1 19 ? -10.453 -2.912 -5.406 1 95.81 19 ASN B CA 1
ATOM 1529 C C . ASN B 1 19 ? -8.93 -3.002 -5.418 1 95.81 19 ASN B C 1
ATOM 1531 O O . ASN B 1 19 ? -8.32 -3.451 -4.445 1 95.81 19 ASN B O 1
ATOM 1535 N N . GLU B 1 20 ? -8.32 -2.541 -6.5 1 96.81 20 GLU B N 1
ATOM 1536 C CA . GLU B 1 20 ? -6.883 -2.693 -6.707 1 96.81 20 GLU B CA 1
ATOM 1537 C C . GLU B 1 20 ? -6.09 -1.984 -5.613 1 96.81 20 GLU B C 1
ATOM 1539 O O . GLU B 1 20 ? -5.133 -2.543 -5.074 1 96.81 20 GLU B O 1
ATOM 1544 N N . ALA B 1 21 ? -6.5 -0.785 -5.32 1 97.25 21 ALA B N 1
ATOM 1545 C CA . ALA B 1 21 ? -5.797 -0.015 -4.297 1 97.25 21 ALA B CA 1
ATOM 1546 C C . ALA B 1 21 ? -5.887 -0.702 -2.938 1 97.25 21 ALA B C 1
ATOM 1548 O O . ALA B 1 21 ? -4.91 -0.737 -2.188 1 97.25 21 ALA B O 1
ATOM 1549 N N . ALA B 1 22 ? -7.027 -1.228 -2.609 1 97.75 22 ALA B N 1
ATOM 1550 C CA . ALA B 1 22 ? -7.219 -1.925 -1.341 1 97.75 22 ALA B CA 1
ATOM 1551 C C . ALA B 1 22 ? -6.344 -3.172 -1.264 1 97.75 22 ALA B C 1
ATOM 1553 O O . ALA B 1 22 ? -5.742 -3.453 -0.224 1 97.75 22 ALA B O 1
ATOM 1554 N N . VAL B 1 23 ? -6.27 -3.889 -2.369 1 98.38 23 VAL B N 1
ATOM 1555 C CA . VAL B 1 23 ? -5.441 -5.09 -2.4 1 98.38 23 VAL B CA 1
ATOM 1556 C C . VAL B 1 23 ? -3.969 -4.703 -2.301 1 98.38 23 VAL B C 1
ATOM 1558 O O . VAL B 1 23 ? -3.217 -5.297 -1.524 1 98.38 23 VAL B O 1
ATOM 1561 N N . LEU B 1 24 ? -3.582 -3.693 -3.057 1 98.38 24 LEU B N 1
ATOM 1562 C CA . LEU B 1 24 ? -2.199 -3.234 -2.967 1 98.38 24 LEU B CA 1
ATOM 1563 C C . LEU B 1 24 ? -1.851 -2.836 -1.537 1 98.38 24 LEU B C 1
ATOM 1565 O O . LEU B 1 24 ? -0.783 -3.191 -1.033 1 98.38 24 LEU B O 1
ATOM 1569 N N . GLY B 1 25 ? -2.715 -2.127 -0.902 1 98.44 25 GLY B N 1
ATOM 1570 C CA . GLY B 1 25 ? -2.494 -1.74 0.483 1 98.44 25 GLY B CA 1
ATOM 1571 C C . GLY B 1 25 ? -2.395 -2.926 1.425 1 98.44 25 GLY B C 1
ATOM 1572 O O . GLY B 1 25 ? -1.518 -2.965 2.289 1 98.44 25 GLY B O 1
ATOM 1573 N N . SER B 1 26 ? -3.289 -3.865 1.271 1 98.69 26 SER B N 1
ATOM 1574 C CA . SER B 1 26 ? -3.32 -5.055 2.115 1 98.69 26 SER B CA 1
ATOM 1575 C C . SER B 1 26 ? -2.049 -5.883 1.956 1 98.69 26 SER B C 1
ATOM 1577 O O . SER B 1 26 ? -1.451 -6.309 2.945 1 98.69 26 SER B O 1
ATOM 1579 N N . VAL B 1 27 ? -1.635 -6.066 0.729 1 98.56 27 VAL B N 1
ATOM 1580 C CA . VAL B 1 27 ? -0.455 -6.883 0.467 1 98.56 27 VAL B CA 1
ATOM 1581 C C . VAL B 1 27 ? 0.798 -6.148 0.935 1 98.56 27 VAL B C 1
ATOM 1583 O O . VAL B 1 27 ? 1.704 -6.754 1.511 1 98.56 27 VAL B O 1
ATOM 1586 N N . THR B 1 28 ? 0.849 -4.844 0.7 1 98.31 28 THR B N 1
ATOM 1587 C CA . THR B 1 28 ? 1.96 -4.047 1.21 1 98.31 28 THR B CA 1
ATOM 1588 C C . THR B 1 28 ? 2.074 -4.188 2.725 1 98.31 28 THR B C 1
ATOM 1590 O O . THR B 1 28 ? 3.172 -4.379 3.254 1 98.31 28 THR B O 1
ATOM 1593 N N . TRP B 1 29 ? 0.96 -4.07 3.375 1 97.88 29 TRP B N 1
ATOM 1594 C CA . TRP B 1 29 ? 0.927 -4.227 4.824 1 97.88 29 TRP B CA 1
ATOM 1595 C C . TRP B 1 29 ? 1.459 -5.598 5.238 1 97.88 29 TRP B C 1
ATOM 1597 O O . TRP B 1 29 ? 2.264 -5.703 6.168 1 97.88 29 TRP B O 1
ATOM 1607 N N . LEU B 1 30 ? 1.079 -6.621 4.594 1 98.19 30 LEU B N 1
ATOM 1608 C CA . LEU B 1 30 ? 1.557 -7.969 4.887 1 98.19 30 LEU B CA 1
ATOM 1609 C C . LEU B 1 30 ? 3.061 -8.07 4.656 1 98.19 30 LEU B C 1
ATOM 1611 O O . LEU B 1 30 ? 3.777 -8.672 5.461 1 98.19 30 LEU B O 1
ATOM 1615 N N . TRP B 1 31 ? 3.525 -7.52 3.5 1 97.56 31 TRP B N 1
ATOM 1616 C CA . TRP B 1 31 ? 4.945 -7.555 3.164 1 97.56 31 TRP B CA 1
ATOM 1617 C C . TRP B 1 31 ? 5.777 -6.883 4.25 1 97.56 31 TRP B C 1
ATOM 1619 O O . TRP B 1 31 ? 6.887 -7.328 4.559 1 97.56 31 TRP B O 1
ATOM 1629 N N . MET B 1 32 ? 5.242 -5.863 4.879 1 96.69 32 MET B N 1
ATOM 1630 C CA . MET B 1 32 ? 5.941 -5.16 5.949 1 96.69 32 MET B CA 1
ATOM 1631 C C . MET B 1 32 ? 6.188 -6.082 7.137 1 96.69 32 MET B C 1
ATOM 1633 O O . MET B 1 32 ? 7.129 -5.875 7.906 1 96.69 32 MET B O 1
ATOM 1637 N N . HIS B 1 33 ? 5.359 -7.082 7.285 1 95.25 33 HIS B N 1
ATOM 1638 C CA . HIS B 1 33 ? 5.418 -7.988 8.422 1 95.25 33 HIS B CA 1
ATOM 1639 C C . HIS B 1 33 ? 6.109 -9.297 8.055 1 95.25 33 HIS B C 1
ATOM 1641 O O . HIS B 1 33 ? 6.152 -10.234 8.852 1 95.25 33 HIS B O 1
ATOM 1647 N N . SER B 1 34 ? 6.59 -9.375 6.895 1 94.62 34 SER B N 1
ATOM 1648 C CA . SER B 1 34 ? 7.281 -10.555 6.387 1 94.62 34 SER B CA 1
ATOM 1649 C C . SER B 1 34 ? 8.789 -10.328 6.34 1 94.62 34 SER B C 1
ATOM 1651 O O . SER B 1 34 ? 9.266 -9.398 5.688 1 94.62 34 SER B O 1
ATOM 1653 N N . SER B 1 35 ? 9.57 -11.156 6.973 1 93.19 35 SER B N 1
ATOM 1654 C CA . SER B 1 35 ? 11.023 -11.023 7.004 1 93.19 35 SER B CA 1
ATOM 1655 C C . SER B 1 35 ? 11.617 -11.078 5.602 1 93.19 35 SER B C 1
ATOM 1657 O O . SER B 1 35 ? 12.625 -10.438 5.32 1 93.19 35 SER B O 1
ATOM 1659 N N . ALA B 1 36 ? 10.977 -11.789 4.707 1 91.5 36 ALA B N 1
ATOM 1660 C CA . ALA B 1 36 ? 11.461 -11.961 3.34 1 91.5 36 ALA B CA 1
ATOM 1661 C C . ALA B 1 36 ? 11.234 -10.703 2.512 1 91.5 36 ALA B C 1
ATOM 1663 O O . ALA B 1 36 ? 11.883 -10.5 1.483 1 91.5 36 ALA B O 1
ATOM 1664 N N . HIS B 1 37 ? 10.336 -9.797 3.002 1 95.44 37 HIS B N 1
ATOM 1665 C CA . HIS B 1 37 ? 9.875 -8.734 2.119 1 95.44 37 HIS B CA 1
ATOM 1666 C C . HIS B 1 37 ? 10.156 -7.359 2.725 1 95.44 37 HIS B C 1
ATOM 1668 O O . HIS B 1 37 ? 10.266 -6.367 2 1 95.44 37 HIS B O 1
ATOM 1674 N N . ARG B 1 38 ? 10.234 -7.266 3.99 1 95.38 38 ARG B N 1
ATOM 1675 C CA . ARG B 1 38 ? 10.148 -6 4.707 1 95.38 38 ARG B CA 1
ATOM 1676 C C . ARG B 1 38 ? 11.258 -5.047 4.273 1 95.38 38 ARG B C 1
ATOM 1678 O O . ARG B 1 38 ? 11.109 -3.828 4.359 1 95.38 38 ARG B O 1
ATOM 1685 N N . ASP B 1 39 ? 12.359 -5.539 3.74 1 96.19 39 ASP B N 1
ATOM 1686 C CA . ASP B 1 39 ? 13.477 -4.68 3.371 1 96.19 39 ASP B CA 1
ATOM 1687 C C . ASP B 1 39 ? 13.391 -4.266 1.903 1 96.19 39 ASP B C 1
ATOM 1689 O O . ASP B 1 39 ? 14.219 -3.484 1.424 1 96.19 39 ASP B O 1
ATOM 1693 N N . ALA B 1 40 ? 12.438 -4.785 1.166 1 94.62 40 ALA B N 1
ATOM 1694 C CA . ALA B 1 40 ? 12.25 -4.391 -0.228 1 94.62 40 ALA B CA 1
ATOM 1695 C C . ALA B 1 40 ? 11.953 -2.898 -0.341 1 94.62 40 ALA B C 1
ATOM 1697 O O . ALA B 1 40 ? 11.094 -2.375 0.373 1 94.62 40 ALA B O 1
ATOM 1698 N N . PRO B 1 41 ? 12.664 -2.223 -1.248 1 96.69 41 PRO B N 1
ATOM 1699 C CA . PRO B 1 41 ? 12.336 -0.815 -1.49 1 96.69 41 PRO B CA 1
ATOM 1700 C C . PRO B 1 41 ? 11.047 -0.643 -2.291 1 96.69 41 PRO B C 1
ATOM 1702 O O . PRO B 1 41 ? 10.68 -1.519 -3.08 1 96.69 41 PRO B O 1
ATOM 1705 N N . LEU B 1 42 ? 10.422 0.493 -2.188 1 97.06 42 LEU B N 1
ATOM 1706 C CA . LEU B 1 42 ? 9.133 0.757 -2.814 1 97.06 42 LEU B CA 1
ATOM 1707 C C . LEU B 1 42 ? 9.242 0.687 -4.336 1 97.06 42 LEU B C 1
ATOM 1709 O O . LEU B 1 42 ? 8.305 0.256 -5.008 1 97.06 42 LEU B O 1
ATOM 1713 N N . HIS B 1 43 ? 10.328 1.057 -4.859 1 95.25 43 HIS B N 1
ATOM 1714 C CA . HIS B 1 43 ? 10.477 1.094 -6.309 1 95.25 43 HIS B CA 1
ATOM 1715 C C . HIS B 1 43 ? 10.516 -0.313 -6.895 1 95.25 43 HIS B C 1
ATOM 1717 O O . HIS B 1 43 ? 10.445 -0.484 -8.117 1 95.25 43 HIS B O 1
ATOM 1723 N N . SER B 1 44 ? 10.648 -1.336 -6.066 1 94.5 44 SER B N 1
ATOM 1724 C CA . SER B 1 44 ? 10.672 -2.713 -6.551 1 94.5 44 SER B CA 1
ATOM 1725 C C . SER B 1 44 ? 9.258 -3.256 -6.734 1 94.5 44 SER B C 1
ATOM 1727 O O . SER B 1 44 ? 9.062 -4.285 -7.387 1 94.5 44 SER B O 1
ATOM 1729 N N . LEU B 1 45 ? 8.297 -2.637 -6.227 1 95.94 45 LEU B N 1
ATOM 1730 C CA . LEU B 1 45 ? 6.934 -3.154 -6.191 1 95.94 45 LEU B CA 1
ATOM 1731 C C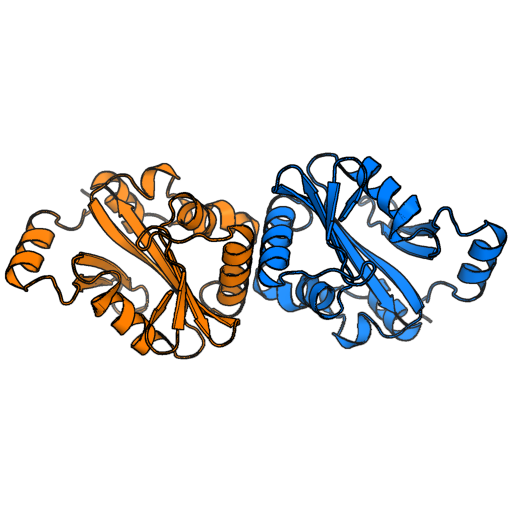 . LEU B 1 45 ? 6.348 -3.244 -7.594 1 95.94 45 LEU B C 1
ATOM 1733 O O . LEU B 1 45 ? 5.625 -4.195 -7.914 1 95.94 45 LEU B O 1
ATOM 1737 N N . PRO B 1 46 ? 6.641 -2.309 -8.508 1 94.12 46 PRO B N 1
ATOM 1738 C CA . PRO B 1 46 ? 6.113 -2.42 -9.867 1 94.12 46 PRO B CA 1
ATOM 1739 C C . PRO B 1 46 ? 6.527 -3.721 -10.555 1 94.12 46 PRO B C 1
ATOM 1741 O O . PRO B 1 46 ? 5.809 -4.219 -11.422 1 94.12 46 PRO B O 1
ATOM 1744 N N . THR B 1 47 ? 7.602 -4.27 -10.062 1 92.38 47 THR B N 1
ATOM 1745 C CA . THR B 1 47 ? 8.102 -5.492 -10.68 1 92.38 47 THR B CA 1
ATOM 1746 C C . THR B 1 47 ? 7.699 -6.719 -9.867 1 92.38 47 THR B C 1
ATOM 1748 O O . THR B 1 47 ? 7.34 -7.754 -10.43 1 92.38 47 THR B O 1
ATOM 1751 N N . LEU B 1 48 ? 7.672 -6.602 -8.586 1 92.81 48 LEU B N 1
ATOM 1752 C CA . LEU B 1 48 ? 7.566 -7.773 -7.723 1 92.81 48 LEU B CA 1
ATOM 1753 C C . LEU B 1 48 ? 6.117 -8.023 -7.324 1 92.81 48 LEU B C 1
ATOM 1755 O O . LEU B 1 48 ? 5.754 -9.148 -6.961 1 92.81 48 LEU B O 1
ATOM 1759 N N . LEU B 1 49 ? 5.293 -6.98 -7.395 1 96.06 49 LEU B N 1
ATOM 1760 C CA . LEU B 1 49 ? 3.963 -7.109 -6.812 1 96.06 49 LEU B CA 1
ATOM 1761 C C . LEU B 1 49 ? 2.889 -6.699 -7.812 1 96.06 49 LEU B C 1
ATOM 1763 O O . LEU B 1 49 ? 1.923 -7.434 -8.031 1 96.06 49 LEU B O 1
ATOM 1767 N N . LEU B 1 50 ? 3.039 -5.609 -8.539 1 96.75 50 LEU B N 1
ATOM 1768 C CA . LEU B 1 50 ? 1.978 -5.004 -9.336 1 96.75 50 LEU B CA 1
ATOM 1769 C C . LEU B 1 50 ? 1.592 -5.902 -10.5 1 96.75 50 LEU B C 1
ATOM 1771 O O . LEU B 1 50 ? 0.417 -5.98 -10.875 1 96.75 50 LEU B O 1
ATOM 1775 N N . PRO B 1 51 ? 2.523 -6.645 -11.117 1 96.81 51 PRO B N 1
ATOM 1776 C CA . PRO B 1 51 ? 2.107 -7.535 -12.203 1 96.81 51 PRO B CA 1
ATOM 1777 C C . PRO B 1 51 ? 1.127 -8.609 -11.742 1 96.81 51 PRO B C 1
ATOM 1779 O O . PRO B 1 51 ? 0.22 -8.984 -12.492 1 96.81 51 PRO B O 1
ATOM 1782 N N . ALA B 1 52 ? 1.279 -9.133 -10.547 1 97.38 52 ALA B N 1
ATOM 1783 C CA . ALA B 1 52 ? 0.346 -10.117 -10.016 1 97.38 52 ALA B CA 1
ATOM 1784 C C . ALA B 1 52 ? -1.071 -9.562 -9.945 1 97.38 52 ALA B C 1
ATOM 1786 O O . ALA B 1 52 ? -2.039 -10.258 -10.258 1 97.38 52 ALA B O 1
ATOM 1787 N N . LEU B 1 53 ? -1.218 -8.336 -9.555 1 97.75 53 LEU B N 1
ATOM 1788 C CA . LEU B 1 53 ? -2.52 -7.68 -9.469 1 97.75 53 LEU B CA 1
ATOM 1789 C C . LEU B 1 53 ? -3.084 -7.414 -10.859 1 97.75 53 LEU B C 1
ATOM 1791 O O . LEU B 1 53 ? -4.254 -7.695 -11.125 1 97.75 53 LEU B O 1
ATOM 1795 N N . LYS B 1 54 ? -2.25 -6.941 -11.742 1 96.38 54 LYS B N 1
ATOM 1796 C CA . LYS B 1 54 ? -2.656 -6.633 -13.109 1 96.38 54 LYS B CA 1
ATOM 1797 C C . LYS B 1 54 ? -3.219 -7.867 -13.805 1 96.38 54 LYS B C 1
ATOM 1799 O O . LYS B 1 54 ? -4.238 -7.785 -14.492 1 96.38 54 LYS B O 1
ATOM 1804 N N . HIS B 1 55 ? -2.6 -8.969 -13.602 1 97.44 55 HIS B N 1
ATOM 1805 C CA . HIS B 1 55 ? -2.99 -10.211 -14.266 1 97.44 55 HIS B CA 1
ATOM 1806 C C . HIS B 1 55 ? -4.004 -10.984 -13.43 1 97.44 55 HIS B C 1
ATOM 1808 O O . HIS B 1 55 ? -4.43 -12.078 -13.82 1 97.44 55 HIS B O 1
ATOM 1814 N N . ARG B 1 56 ? -4.348 -10.414 -12.25 1 97.75 56 ARG B N 1
ATOM 1815 C CA . ARG B 1 56 ? -5.309 -11.039 -11.352 1 97.75 56 ARG B CA 1
ATOM 1816 C C . ARG B 1 56 ? -4.816 -12.406 -10.891 1 97.75 56 ARG B C 1
ATOM 1818 O O . ARG B 1 56 ? -5.613 -13.328 -10.711 1 97.75 56 ARG B O 1
ATOM 1825 N N . GLN B 1 57 ? -3.516 -12.531 -10.781 1 98.25 57 GLN B N 1
ATOM 1826 C CA . GLN B 1 57 ? -2.898 -13.797 -10.398 1 98.25 57 GLN B CA 1
ATOM 1827 C C . GLN B 1 57 ? -2.436 -13.773 -8.945 1 98.25 57 GLN B C 1
ATOM 1829 O O . GLN B 1 57 ? -1.252 -13.969 -8.664 1 98.25 57 GLN B O 1
ATOM 1834 N N . PHE B 1 58 ? -3.459 -13.672 -8.047 1 98.62 58 PHE B N 1
ATOM 1835 C CA . PHE B 1 58 ? -3.186 -13.633 -6.617 1 98.62 58 PHE B CA 1
ATOM 1836 C C . PHE B 1 58 ? -4.391 -14.117 -5.824 1 98.62 58 PHE B C 1
ATOM 1838 O O . PHE B 1 58 ? -5.5 -14.195 -6.355 1 98.62 58 PHE B O 1
ATOM 1845 N N . VAL B 1 59 ? -4.137 -14.461 -4.547 1 98.62 59 VAL B N 1
ATOM 1846 C CA . VAL B 1 59 ? -5.145 -14.734 -3.525 1 98.62 59 VAL B CA 1
ATOM 1847 C C . VAL B 1 59 ? -4.82 -13.938 -2.262 1 98.62 59 VAL B C 1
ATOM 1849 O O . VAL B 1 59 ? -3.684 -13.953 -1.784 1 98.62 59 VAL B O 1
ATOM 1852 N N . LEU B 1 60 ? -5.75 -13.227 -1.819 1 98.75 60 LEU B N 1
ATOM 1853 C CA . LEU B 1 60 ? -5.625 -12.484 -0.567 1 98.75 60 LEU B CA 1
ATOM 1854 C C . LEU B 1 60 ? -6.656 -12.969 0.45 1 98.75 60 LEU B C 1
ATOM 1856 O O . LEU B 1 60 ? -7.84 -13.094 0.13 1 98.75 60 LEU B O 1
ATOM 1860 N N . GLY B 1 61 ? -6.203 -13.312 1.613 1 98.56 61 GLY B N 1
ATOM 1861 C CA . GLY B 1 61 ? -7.078 -13.711 2.703 1 98.56 61 GLY B CA 1
ATOM 1862 C C . GLY B 1 61 ? -7.094 -12.719 3.85 1 98.56 61 GLY B C 1
ATOM 1863 O O . GLY B 1 61 ? -6.047 -12.195 4.238 1 98.56 61 GLY B O 1
ATOM 1864 N N . SER B 1 62 ? -8.242 -12.438 4.348 1 98.19 62 SER B N 1
ATOM 1865 C CA . SER B 1 62 ? -8.398 -11.531 5.48 1 98.19 62 SER B CA 1
ATOM 1866 C C . SER B 1 62 ? -9.297 -12.141 6.559 1 98.19 62 SER B C 1
ATOM 1868 O O . SER B 1 62 ? -10.133 -12.992 6.266 1 98.19 62 SER B O 1
ATOM 1870 N N . GLU B 1 63 ? -9.055 -11.781 7.793 1 96.75 63 GLU B N 1
ATOM 1871 C CA . GLU B 1 63 ? -9.914 -12.086 8.938 1 96.75 63 GLU B CA 1
ATOM 1872 C C . GLU B 1 63 ? -10.344 -10.82 9.656 1 96.75 63 GLU B C 1
ATOM 1874 O O . GLU B 1 63 ? -9.508 -10.008 10.07 1 96.75 63 GLU B O 1
ATOM 1879 N N . HIS B 1 64 ? -11.672 -10.648 9.844 1 92.56 64 HIS B N 1
ATOM 1880 C CA . HIS B 1 64 ? -12.219 -9.484 10.523 1 92.56 64 HIS B CA 1
ATOM 1881 C C . HIS B 1 64 ? -11.672 -8.195 9.93 1 92.56 64 HIS B C 1
ATOM 1883 O O . HIS B 1 64 ? -11.258 -7.293 10.664 1 92.56 64 HIS B O 1
ATOM 1889 N N . GLY B 1 65 ? -11.469 -8.195 8.609 1 91.19 65 GLY B N 1
ATOM 1890 C CA . GLY B 1 65 ? -11.078 -6.992 7.891 1 91.19 65 GLY B CA 1
ATOM 1891 C C . GLY B 1 65 ? -9.57 -6.797 7.836 1 91.19 65 GLY B C 1
ATOM 1892 O O . GLY B 1 65 ? -9.086 -5.859 7.203 1 91.19 65 GLY B O 1
ATOM 1893 N N . LYS B 1 66 ? -8.812 -7.629 8.438 1 95.38 66 LYS B N 1
ATOM 1894 C CA . LYS B 1 66 ? -7.359 -7.523 8.453 1 95.38 66 LYS B CA 1
ATOM 1895 C C . LYS B 1 66 ? -6.719 -8.555 7.523 1 95.38 66 LYS B C 1
ATOM 1897 O O . LYS B 1 66 ? -7.047 -9.734 7.586 1 95.38 66 LYS B O 1
ATOM 1902 N N . PRO B 1 67 ? -5.836 -8.07 6.695 1 98.25 67 PRO B N 1
ATOM 1903 C CA . PRO B 1 67 ? -5.133 -9.039 5.855 1 98.25 67 PRO B CA 1
ATOM 1904 C C . PRO B 1 67 ? -4.273 -10.008 6.668 1 98.25 67 PRO B C 1
ATOM 1906 O O . PRO B 1 67 ? -3.566 -9.586 7.586 1 98.25 67 PRO B O 1
ATOM 1909 N N . VAL B 1 68 ? -4.293 -11.336 6.281 1 98.44 68 VAL B N 1
ATOM 1910 C CA . VAL B 1 68 ? -3.545 -12.273 7.113 1 98.44 68 VAL B CA 1
ATOM 1911 C C . VAL B 1 68 ? -2.699 -13.188 6.227 1 98.44 68 VAL B C 1
ATOM 1913 O O . VAL B 1 68 ? -1.74 -13.805 6.695 1 98.44 68 VAL B O 1
ATOM 1916 N N . CYS B 1 69 ? -3.014 -13.32 4.957 1 98.5 69 CYS B N 1
ATOM 1917 C CA . CYS B 1 69 ? -2.201 -14.156 4.082 1 98.5 69 CYS B CA 1
ATOM 1918 C C . CYS B 1 69 ? -2.359 -13.734 2.623 1 98.5 69 CYS B C 1
ATOM 1920 O O . CYS B 1 69 ? -3.354 -13.102 2.262 1 98.5 69 CYS B O 1
ATOM 1922 N N . TYR B 1 70 ? -1.405 -14.016 1.845 1 98.62 70 TYR B N 1
ATOM 1923 C CA . TYR B 1 70 ? -1.323 -13.648 0.436 1 98.62 70 TYR B CA 1
ATOM 1924 C C . TYR B 1 70 ? -0.486 -14.656 -0.343 1 98.62 70 TYR B C 1
ATOM 1926 O O . TYR B 1 70 ? 0.498 -15.188 0.176 1 98.62 70 TYR B O 1
ATOM 1934 N N . LEU B 1 71 ? -0.898 -14.891 -1.567 1 98.19 71 LEU B N 1
ATOM 1935 C CA . LEU B 1 71 ? -0.094 -15.648 -2.516 1 98.19 71 LEU B CA 1
ATOM 1936 C C . LEU B 1 71 ? -0.241 -15.094 -3.926 1 98.19 71 LEU B C 1
ATOM 1938 O O . LEU B 1 71 ? -1.283 -14.531 -4.27 1 98.19 71 LEU B O 1
ATOM 1942 N N . SER B 1 72 ? 0.795 -15.219 -4.73 1 97.81 72 SER B N 1
ATOM 1943 C CA . SER B 1 72 ? 0.718 -14.969 -6.164 1 97.81 72 SER B CA 1
ATOM 1944 C C . SER B 1 72 ? 1.357 -16.109 -6.961 1 97.81 72 SER B C 1
ATOM 1946 O O . SER B 1 72 ? 2.119 -16.906 -6.41 1 97.81 72 SER B O 1
ATOM 1948 N N . TRP B 1 73 ? 0.939 -16.219 -8.25 1 97.44 73 TRP B N 1
ATOM 1949 C CA . TRP B 1 73 ? 1.507 -17.266 -9.086 1 97.44 73 TRP B CA 1
ATOM 1950 C C . TRP B 1 73 ? 1.788 -16.75 -10.492 1 97.44 73 TRP B C 1
ATOM 1952 O O . TRP B 1 73 ? 1.311 -15.672 -10.875 1 97.44 73 TRP B O 1
ATOM 1962 N N . LEU B 1 74 ? 2.646 -17.422 -11.203 1 96.75 74 LEU B N 1
ATOM 1963 C CA . LEU B 1 74 ? 2.971 -17.203 -12.60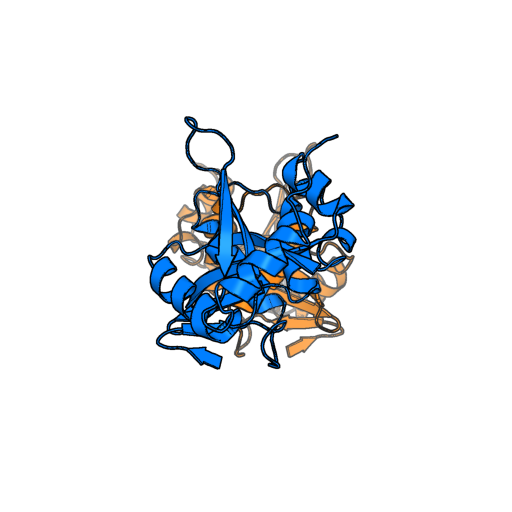9 1 96.75 74 LEU B CA 1
ATOM 1964 C C . LEU B 1 74 ? 2.412 -18.328 -13.477 1 96.75 74 LEU B C 1
ATOM 1966 O O . LEU B 1 74 ? 2.303 -19.469 -13.031 1 96.75 74 LEU B O 1
ATOM 1970 N N . ASN B 1 75 ? 1.985 -17.984 -14.648 1 97.81 75 ASN B N 1
ATOM 1971 C CA . ASN B 1 75 ? 1.77 -18.938 -15.734 1 97.81 75 ASN B CA 1
ATOM 1972 C C . ASN B 1 75 ? 2.785 -18.734 -16.859 1 97.81 75 ASN B C 1
ATOM 1974 O O . ASN B 1 75 ? 2.617 -17.859 -17.703 1 97.81 75 ASN B O 1
ATOM 1978 N N . VAL B 1 76 ? 3.773 -19.641 -16.875 1 96.44 76 VAL B N 1
ATOM 1979 C CA . VAL B 1 76 ? 4.91 -19.359 -17.75 1 96.44 76 VAL B CA 1
ATOM 1980 C C . VAL B 1 76 ? 5.027 -20.453 -18.812 1 96.44 76 VAL B C 1
ATOM 1982 O O . VAL B 1 76 ? 4.523 -21.562 -18.625 1 96.44 76 VAL B O 1
ATOM 1985 N N . ASP B 1 77 ? 5.598 -20.062 -19.953 1 96.44 77 ASP B N 1
ATOM 1986 C CA . ASP B 1 77 ? 6.027 -21.062 -20.922 1 96.44 77 ASP B CA 1
ATOM 1987 C C . ASP B 1 77 ? 7.438 -21.562 -20.609 1 96.44 77 ASP B C 1
ATOM 1989 O O . ASP B 1 77 ? 8.023 -21.172 -19.594 1 96.44 77 ASP B O 1
ATOM 1993 N N . GLU B 1 78 ? 7.887 -22.422 -21.422 1 95.38 78 GLU B N 1
ATOM 1994 C CA . GLU B 1 78 ? 9.164 -23.078 -21.125 1 95.38 78 GLU B CA 1
ATOM 1995 C C . GLU B 1 78 ? 10.297 -22.047 -21.078 1 95.38 78 GLU B C 1
ATOM 1997 O O . GLU B 1 78 ? 11.156 -22.109 -20.203 1 95.38 78 GLU B O 1
ATOM 2002 N N . ALA B 1 79 ? 10.312 -21.125 -22 1 93.56 79 ALA B N 1
ATOM 2003 C CA . ALA B 1 79 ? 11.367 -20.125 -22.062 1 93.56 79 ALA B CA 1
ATOM 2004 C C . ALA B 1 79 ? 11.352 -19.219 -20.844 1 93.56 79 ALA B C 1
ATOM 2006 O O . ALA B 1 79 ? 12.391 -18.953 -20.234 1 93.56 79 ALA B O 1
ATOM 2007 N N . ALA B 1 80 ? 10.211 -18.75 -20.453 1 93.88 80 ALA B N 1
ATOM 2008 C CA . ALA B 1 80 ? 10.07 -17.891 -19.266 1 93.88 80 ALA B CA 1
ATOM 2009 C C . ALA B 1 80 ? 10.398 -18.656 -18 1 93.88 80 ALA B C 1
ATOM 2011 O O . ALA B 1 80 ? 10.938 -18.094 -17.047 1 93.88 80 ALA B O 1
ATOM 2012 N N . GLU B 1 81 ? 10.016 -19.938 -17.922 1 94.06 81 GLU B N 1
ATOM 2013 C CA . GLU B 1 81 ? 10.367 -20.766 -16.781 1 94.06 81 GLU B CA 1
ATOM 2014 C C . GLU B 1 81 ? 11.875 -20.828 -16.578 1 94.06 81 GLU B C 1
ATOM 2016 O O . GLU B 1 81 ? 12.367 -20.719 -15.453 1 94.06 81 GLU B O 1
ATOM 2021 N N . GLN B 1 82 ? 12.57 -20.953 -17.656 1 91.44 82 GLN B N 1
ATOM 2022 C CA . GLN B 1 82 ? 14.023 -20.969 -17.578 1 91.44 82 GLN B CA 1
ATOM 2023 C C . GLN B 1 82 ? 14.562 -19.672 -16.984 1 91.44 82 GLN B C 1
ATOM 2025 O O . GLN B 1 82 ? 15.453 -19.688 -16.141 1 91.44 82 GLN B O 1
ATOM 2030 N N . ARG B 1 83 ? 14.094 -18.625 -17.406 1 89.69 83 ARG B N 1
ATOM 2031 C CA . ARG B 1 83 ? 14.516 -17.328 -16.891 1 89.69 83 ARG B CA 1
ATOM 2032 C C . ARG B 1 83 ? 14.172 -17.188 -15.406 1 89.69 83 ARG B C 1
ATOM 2034 O O . ARG B 1 83 ? 15 -16.75 -14.609 1 89.69 83 ARG B O 1
ATOM 2041 N N . TYR B 1 84 ? 13.016 -17.594 -15.07 1 89.75 84 TYR B N 1
ATOM 2042 C CA . TYR B 1 84 ? 12.516 -17.516 -13.6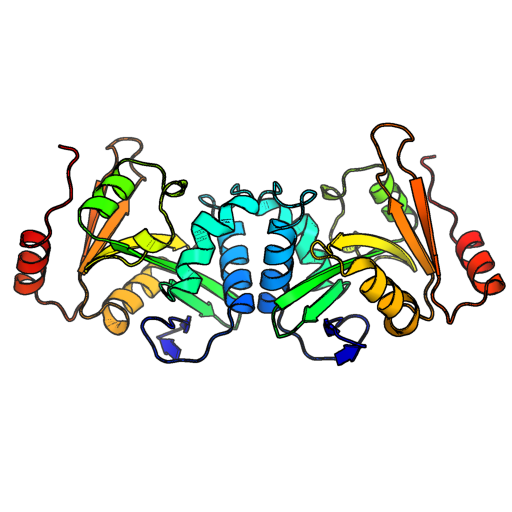95 1 89.75 84 TYR B CA 1
ATOM 2043 C C . TYR B 1 84 ? 13.422 -18.297 -12.742 1 89.75 84 TYR B C 1
ATOM 2045 O O . TYR B 1 84 ? 13.68 -17.844 -11.625 1 89.75 84 TYR B O 1
ATOM 2053 N N . LEU B 1 85 ? 13.852 -19.453 -13.227 1 88.62 85 LEU B N 1
ATOM 2054 C CA . LEU B 1 85 ? 14.625 -20.359 -12.383 1 88.62 85 LEU B CA 1
ATOM 2055 C C . LEU B 1 85 ? 16.078 -19.922 -12.312 1 88.62 85 LEU B C 1
ATOM 2057 O O . LEU B 1 85 ? 16.766 -20.188 -11.32 1 88.62 85 LEU B O 1
ATOM 2061 N N . GLN B 1 86 ? 16.516 -19.203 -13.289 1 86.31 86 GLN B N 1
ATOM 2062 C CA . GLN B 1 86 ? 17.953 -18.953 -13.398 1 86.31 86 GLN B CA 1
ATOM 2063 C C . GLN B 1 86 ? 18.297 -17.516 -13.016 1 86.31 86 GLN B C 1
ATOM 2065 O O . GLN B 1 86 ? 19.453 -17.203 -12.734 1 86.31 86 GLN B O 1
ATOM 2070 N N . GLN B 1 87 ? 17.312 -16.75 -13.07 1 82.75 87 GLN B N 1
ATOM 2071 C CA . GLN B 1 87 ? 17.578 -15.328 -12.852 1 82.75 87 GLN B CA 1
ATOM 2072 C C . GLN B 1 87 ? 16.75 -14.781 -11.695 1 82.75 87 GLN B C 1
ATOM 2074 O O . GLN B 1 87 ? 15.875 -15.477 -11.164 1 82.75 87 GLN B O 1
ATOM 2079 N N . SER B 1 88 ? 17.109 -13.586 -11.398 1 80.69 88 SER B N 1
ATOM 2080 C CA . SER B 1 88 ? 16.359 -12.891 -10.359 1 80.69 88 SER B CA 1
ATOM 2081 C C . SER B 1 88 ? 14.93 -12.617 -10.812 1 80.69 88 SER B C 1
ATOM 2083 O O . SER B 1 88 ? 14.695 -12.297 -11.984 1 80.69 88 SER B O 1
ATOM 2085 N N . PRO B 1 89 ? 13.992 -12.789 -9.852 1 77.88 89 PRO B N 1
ATOM 2086 C CA . PRO B 1 89 ? 12.609 -12.453 -10.18 1 77.88 89 PRO B CA 1
ATOM 2087 C C . PRO B 1 89 ? 12.461 -11.031 -10.719 1 77.88 89 PRO B C 1
ATOM 2089 O O . PRO B 1 89 ? 11.484 -10.727 -11.414 1 77.88 89 PRO B O 1
ATOM 2092 N N . LEU B 1 90 ? 13.367 -10.18 -10.469 1 80.56 90 LEU B N 1
ATOM 2093 C CA . LEU B 1 90 ? 13.328 -8.789 -10.93 1 80.56 90 LEU B CA 1
ATOM 2094 C C . LEU B 1 90 ? 13.508 -8.711 -12.438 1 80.56 90 LEU B C 1
ATOM 2096 O O . LEU B 1 90 ? 13.234 -7.676 -13.047 1 80.56 90 LEU B O 1
ATOM 2100 N N . THR B 1 91 ? 13.859 -9.805 -13.016 1 83.31 91 THR B N 1
ATOM 2101 C CA . THR B 1 91 ? 14.141 -9.797 -14.445 1 83.31 91 THR B CA 1
ATOM 2102 C C . THR B 1 91 ? 12.922 -10.258 -15.242 1 83.31 91 THR B C 1
ATOM 2104 O O . THR B 1 91 ? 12.914 -10.18 -16.469 1 83.31 91 THR B O 1
ATOM 2107 N N . LEU B 1 92 ? 11.922 -10.711 -14.539 1 87.56 92 LEU B N 1
ATOM 2108 C CA . LEU B 1 92 ? 10.719 -11.148 -15.242 1 87.56 92 LEU B CA 1
ATOM 2109 C C . LEU B 1 92 ? 9.977 -9.969 -15.852 1 87.56 92 LEU B C 1
ATOM 2111 O O . LEU B 1 92 ? 9.773 -8.953 -15.18 1 87.56 92 LEU B O 1
ATOM 2115 N N . SER B 1 93 ? 9.703 -10.047 -17.125 1 90.44 93 SER B N 1
ATOM 2116 C CA . SER B 1 93 ? 8.883 -9.031 -17.797 1 90.44 93 SER B CA 1
ATOM 2117 C C . SER B 1 93 ? 7.406 -9.211 -17.469 1 90.44 93 SER B C 1
ATOM 2119 O O . SER B 1 93 ? 7 -10.258 -16.969 1 90.44 93 SER B O 1
ATOM 2121 N N . ASP B 1 94 ? 6.598 -8.25 -17.797 1 92.31 94 ASP B N 1
ATOM 2122 C CA . ASP B 1 94 ? 5.152 -8.32 -17.594 1 92.31 94 ASP B CA 1
ATOM 2123 C C . ASP B 1 94 ? 4.543 -9.469 -18.391 1 92.31 94 ASP B C 1
ATOM 2125 O O . ASP B 1 94 ? 3.662 -10.18 -17.906 1 92.31 94 ASP B O 1
ATOM 2129 N N . ALA B 1 95 ? 5.039 -9.648 -19.531 1 92 95 ALA B N 1
ATOM 2130 C CA . ALA B 1 95 ? 4.512 -10.695 -20.406 1 92 95 ALA B CA 1
ATOM 2131 C C . ALA B 1 95 ? 4.812 -12.078 -19.844 1 92 95 ALA B C 1
ATOM 2133 O O . ALA B 1 95 ? 4.043 -13.023 -20.062 1 92 95 ALA B O 1
ATOM 2134 N N . ASP B 1 96 ? 5.84 -12.156 -19.125 1 94.31 96 ASP B N 1
ATOM 2135 C CA . ASP B 1 96 ? 6.25 -13.453 -18.594 1 94.31 96 ASP B CA 1
ATOM 2136 C C . ASP B 1 96 ? 5.262 -13.953 -17.547 1 94.31 96 ASP B C 1
ATOM 2138 O O . ASP B 1 96 ? 5.137 -15.156 -17.312 1 94.31 96 ASP B O 1
ATOM 2142 N N . TRP B 1 97 ? 4.57 -13.094 -16.906 1 95.44 97 TRP B N 1
ATOM 2143 C CA . TRP B 1 97 ? 3.73 -13.43 -15.766 1 95.44 97 TRP B CA 1
ATOM 2144 C C . TRP B 1 97 ? 2.582 -14.336 -16.188 1 95.44 97 TRP B C 1
ATOM 2146 O O . TRP B 1 97 ? 2.033 -15.07 -15.352 1 95.44 97 TRP B O 1
ATOM 2156 N N . ASN B 1 98 ? 2.193 -14.242 -17.422 1 97.12 98 ASN B N 1
ATOM 2157 C CA . ASN B 1 98 ? 1.084 -15.047 -17.922 1 97.12 98 ASN B CA 1
ATOM 2158 C C . ASN B 1 98 ? 1.278 -15.406 -19.391 1 97.12 98 ASN B C 1
ATOM 2160 O O . ASN B 1 98 ? 0.467 -15.031 -20.234 1 97.12 98 ASN B O 1
ATOM 2164 N N . CYS B 1 99 ? 2.219 -16.25 -19.703 1 97.38 99 CYS B N 1
ATOM 2165 C CA . CYS B 1 99 ? 2.549 -16.531 -21.094 1 97.38 99 CYS B CA 1
ATOM 2166 C C . CYS B 1 99 ? 2.482 -18.031 -21.391 1 97.38 99 CYS B C 1
ATOM 2168 O O . CYS B 1 99 ? 2.885 -18.484 -22.469 1 97.38 99 CYS B O 1
ATOM 2170 N N . GLY B 1 100 ? 2.041 -18.828 -20.438 1 97.06 100 GLY B N 1
ATOM 2171 C CA . GLY B 1 100 ? 2.008 -20.266 -20.656 1 97.06 100 GLY B CA 1
ATOM 2172 C C . GLY B 1 100 ? 1.138 -21 -19.656 1 97.06 100 GLY B C 1
ATOM 2173 O O . GLY B 1 100 ? 0.245 -20.391 -19.047 1 97.06 100 GLY B O 1
ATOM 2174 N N . GLU B 1 101 ? 1.396 -22.297 -19.562 1 95.62 101 GLU B N 1
ATOM 2175 C CA . GLU B 1 101 ? 0.505 -23.141 -18.766 1 95.62 101 GLU B CA 1
ATOM 2176 C C . GLU B 1 101 ? 1.225 -23.703 -17.531 1 95.62 101 GLU B C 1
ATOM 2178 O O . GLU B 1 101 ? 0.626 -24.422 -16.734 1 95.62 101 GLU B O 1
ATOM 2183 N N . ARG B 1 102 ? 2.498 -23.328 -17.438 1 96.62 102 ARG B N 1
ATOM 2184 C CA . ARG B 1 102 ? 3.264 -23.812 -16.297 1 96.62 102 ARG B CA 1
ATOM 2185 C C . ARG B 1 102 ? 3.078 -22.922 -15.078 1 96.62 102 ARG B C 1
ATOM 2187 O O . ARG B 1 102 ? 3.654 -21.828 -15.008 1 96.62 102 ARG B O 1
ATOM 2194 N N . LEU B 1 103 ? 2.332 -23.453 -14.094 1 97.38 103 LEU B N 1
ATOM 2195 C CA . LEU B 1 103 ? 1.993 -22.656 -12.914 1 97.38 103 LEU B CA 1
ATOM 2196 C C . LEU B 1 103 ? 3.109 -22.734 -11.883 1 97.38 103 LEU B C 1
ATOM 2198 O O . LEU B 1 103 ? 3.541 -23.812 -11.492 1 97.38 103 LEU B O 1
ATOM 2202 N N . TRP B 1 104 ? 3.627 -21.609 -11.523 1 96.19 104 TRP B N 1
ATOM 2203 C CA . TRP B 1 104 ? 4.617 -21.484 -10.453 1 96.19 104 TRP B CA 1
ATOM 2204 C C . TRP B 1 104 ? 4.109 -20.562 -9.352 1 96.19 104 TRP B C 1
ATOM 2206 O O . TRP B 1 104 ? 3.705 -19.422 -9.617 1 96.19 104 TRP B O 1
ATOM 2216 N N . LEU B 1 105 ? 4.012 -21.062 -8.125 1 95.75 105 LEU B N 1
ATOM 2217 C CA . LEU B 1 105 ? 3.781 -20.172 -6.996 1 95.75 105 LEU B CA 1
ATOM 2218 C C . LEU B 1 105 ? 4.961 -19.219 -6.805 1 95.75 105 LEU B C 1
ATOM 2220 O O . LEU B 1 105 ? 6.094 -19.672 -6.605 1 95.75 105 LEU B O 1
ATOM 2224 N N . ASN B 1 106 ? 4.695 -17.984 -6.895 1 94.12 106 ASN B N 1
ATOM 2225 C CA . ASN B 1 106 ? 5.734 -16.953 -6.934 1 94.12 106 ASN B CA 1
ATOM 2226 C C . ASN B 1 106 ? 5.988 -16.375 -5.551 1 94.12 106 ASN B C 1
ATOM 2228 O O . ASN B 1 106 ? 7.129 -16.047 -5.211 1 94.12 106 ASN B O 1
ATOM 2232 N N . ASP B 1 107 ? 5.008 -16.141 -4.801 1 94.81 107 ASP B N 1
ATOM 2233 C CA . ASP B 1 107 ? 5.109 -15.531 -3.48 1 94.81 107 ASP B CA 1
ATOM 2234 C C . ASP B 1 107 ? 4.141 -16.188 -2.498 1 94.81 107 ASP B C 1
ATOM 2236 O O . ASP B 1 107 ? 3.109 -16.734 -2.902 1 94.81 107 ASP B O 1
ATOM 2240 N N . TRP B 1 108 ? 4.48 -16.234 -1.285 1 95.81 108 TRP B N 1
ATOM 2241 C CA . TRP B 1 108 ? 3.672 -16.75 -0.188 1 95.81 108 TRP B CA 1
ATOM 2242 C C . TRP B 1 108 ? 3.918 -15.961 1.093 1 95.81 108 TRP B C 1
ATOM 2244 O O . TRP B 1 108 ? 5.035 -15.938 1.612 1 95.81 108 TRP B O 1
ATOM 2254 N N . VAL B 1 109 ? 2.898 -15.32 1.592 1 97.56 109 VAL B N 1
ATOM 2255 C CA . VAL B 1 109 ? 3.031 -14.516 2.805 1 97.56 109 VAL B CA 1
ATOM 2256 C C . VAL B 1 109 ? 1.909 -14.867 3.779 1 97.56 109 VAL B C 1
ATOM 2258 O O . VAL B 1 109 ? 0.732 -14.633 3.488 1 97.56 109 VAL B O 1
ATOM 2261 N N . ALA B 1 110 ? 2.174 -15.391 4.871 1 97.5 110 ALA B N 1
ATOM 2262 C CA . ALA B 1 110 ? 1.258 -15.695 5.969 1 97.5 110 ALA B CA 1
ATOM 2263 C C . ALA B 1 110 ? 1.956 -15.562 7.32 1 97.5 110 ALA B C 1
ATOM 2265 O O . ALA B 1 110 ? 2.148 -16.562 8.023 1 97.5 110 ALA B O 1
ATOM 2266 N N . PRO B 1 111 ? 2.223 -14.422 7.676 1 96.69 111 PRO B N 1
ATOM 2267 C CA . PRO B 1 111 ? 3.123 -14.203 8.812 1 96.69 111 PRO B CA 1
ATOM 2268 C C . PRO B 1 111 ? 2.439 -14.414 10.156 1 96.69 111 PRO B C 1
ATOM 2270 O O . PRO B 1 111 ? 3.096 -14.367 11.203 1 96.69 111 PRO B O 1
ATOM 2273 N N . PHE B 1 112 ? 1.153 -14.711 10.211 1 96.44 112 PHE B N 1
ATOM 2274 C CA . PHE B 1 112 ? 0.434 -14.766 11.477 1 96.44 112 PHE B CA 1
ATOM 2275 C C . PHE B 1 112 ? -0.087 -16.172 11.75 1 96.44 112 PHE B C 1
ATOM 2277 O O . PHE B 1 112 ? -1.055 -16.344 12.492 1 96.44 112 PHE B O 1
ATOM 2284 N N . GLY B 1 113 ? 0.448 -17.188 11.055 1 95.5 113 GLY B N 1
ATOM 2285 C CA . GLY B 1 113 ? 0.161 -18.562 11.391 1 95.5 113 GLY B CA 1
ATOM 2286 C C . GLY B 1 113 ? -0.96 -19.172 10.562 1 95.5 113 GLY B C 1
ATOM 2287 O O . GLY B 1 113 ? -1.548 -20.172 10.945 1 95.5 113 GLY B O 1
ATOM 2288 N N . HIS B 1 114 ? -1.225 -18.578 9.398 1 97.25 114 HIS B N 1
ATOM 2289 C CA . HIS B 1 114 ? -2.383 -19 8.625 1 97.25 114 HIS B CA 1
ATOM 2290 C C . HIS B 1 114 ? -1.969 -19.922 7.484 1 97.25 114 HIS B C 1
ATOM 2292 O O . HIS B 1 114 ? -2.793 -20.281 6.641 1 97.25 114 HIS B O 1
ATOM 2298 N N . THR B 1 115 ? -0.799 -20.391 7.414 1 96.44 115 THR B N 1
ATOM 2299 C CA . THR B 1 115 ? -0.271 -21.156 6.289 1 96.44 115 THR B CA 1
ATOM 2300 C C . THR B 1 115 ? -1.073 -22.438 6.09 1 96.44 115 THR B C 1
ATOM 2302 O O . THR B 1 115 ? -1.478 -22.766 4.969 1 96.44 115 THR B O 1
ATOM 2305 N N . ALA B 1 116 ? -1.308 -23.172 7.16 1 96.88 116 ALA B N 1
ATOM 2306 C CA . ALA B 1 116 ? -2.004 -24.453 7.051 1 96.88 116 ALA B CA 1
ATOM 2307 C C . ALA B 1 116 ? -3.414 -24.266 6.5 1 96.88 116 ALA B C 1
ATOM 2309 O O . ALA B 1 116 ? -3.814 -24.938 5.555 1 96.88 116 ALA B O 1
ATOM 2310 N N . THR B 1 117 ? -4.16 -23.375 7.176 1 97.5 117 THR B N 1
ATOM 2311 C CA . THR B 1 117 ? -5.516 -23.078 6.73 1 97.5 117 THR B CA 1
ATOM 2312 C C . THR B 1 117 ? -5.516 -22.594 5.285 1 97.5 117 THR B C 1
ATOM 2314 O O . THR B 1 117 ? -6.328 -23.047 4.473 1 97.5 117 THR B O 1
ATOM 2317 N N . PHE B 1 118 ? -4.598 -21.719 4.941 1 97.5 118 PHE B N 1
ATOM 2318 C CA . PHE B 1 118 ? -4.484 -21.125 3.609 1 97.5 118 PHE B CA 1
ATOM 2319 C C . PHE B 1 118 ? -4.168 -22.203 2.576 1 97.5 118 PHE B C 1
ATOM 2321 O O . PHE B 1 118 ? -4.797 -22.25 1.516 1 97.5 118 PHE B O 1
ATOM 2328 N N . THR B 1 119 ? -3.275 -23.078 2.896 1 96.5 119 THR B N 1
ATOM 2329 C CA . THR B 1 119 ? -2.904 -24.188 2.016 1 96.5 119 THR B CA 1
ATOM 2330 C C . THR B 1 119 ? -4.102 -25.094 1.75 1 96.5 119 THR B C 1
ATOM 2332 O O . THR B 1 119 ? -4.348 -25.484 0.608 1 96.5 119 THR B O 1
ATOM 2335 N N . ARG B 1 120 ? -4.801 -25.359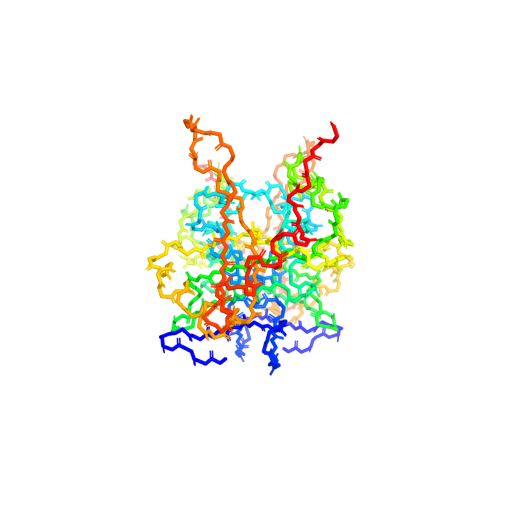 2.764 1 97.12 120 ARG B N 1
ATOM 2336 C CA . ARG B 1 120 ? -5.977 -26.203 2.619 1 97.12 120 ARG B CA 1
ATOM 2337 C C . ARG B 1 120 ? -7.004 -25.578 1.687 1 97.12 120 ARG B C 1
ATOM 2339 O O . ARG B 1 120 ? -7.555 -26.25 0.812 1 97.12 120 ARG B O 1
ATOM 2346 N N . ILE B 1 121 ? -7.301 -24.328 1.879 1 97.44 121 ILE B N 1
ATOM 2347 C CA . ILE B 1 121 ? -8.266 -23.625 1.048 1 97.44 121 ILE B CA 1
ATOM 2348 C C . ILE B 1 121 ? -7.805 -23.641 -0.409 1 97.44 121 ILE B C 1
ATOM 2350 O O . ILE B 1 121 ? -8.602 -23.906 -1.312 1 97.44 121 ILE B O 1
ATOM 2354 N N . LEU B 1 122 ? -6.555 -23.422 -0.635 1 97.19 122 LEU B N 1
ATOM 2355 C CA . LEU B 1 122 ? -6.01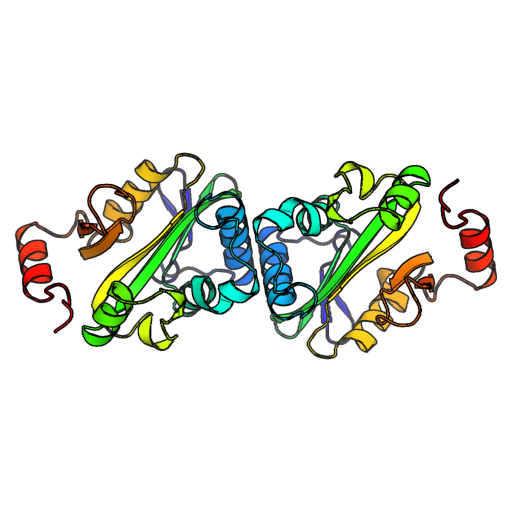2 -23.422 -1.99 1 97.19 122 LEU B CA 1
ATOM 2356 C C . LEU B 1 122 ? -6.164 -24.812 -2.627 1 97.19 122 LEU B C 1
ATOM 2358 O O . LEU B 1 122 ? -6.68 -24.922 -3.742 1 97.19 122 LEU B O 1
ATOM 2362 N N . GLN B 1 123 ? -5.797 -25.828 -1.927 1 96.56 123 GLN B N 1
ATOM 2363 C CA . GLN B 1 123 ? -5.777 -27.188 -2.459 1 96.56 123 GLN B CA 1
ATOM 2364 C C . GLN B 1 123 ? -7.191 -27.703 -2.699 1 96.56 123 GLN B C 1
ATOM 236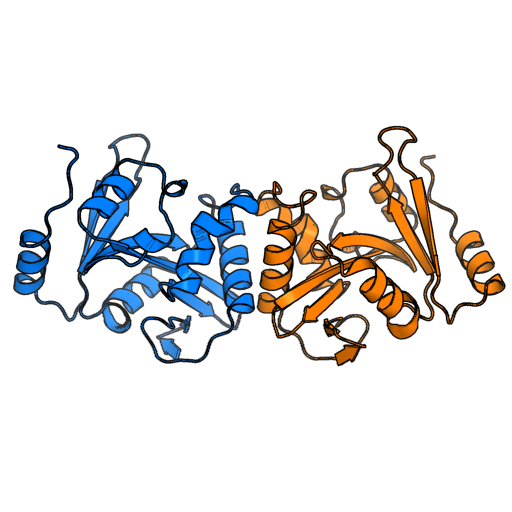6 O O . GLN B 1 123 ? -7.434 -28.453 -3.652 1 96.56 123 GLN B O 1
ATOM 2371 N N . ARG B 1 124 ? -8.102 -27.266 -1.891 1 97 124 ARG B N 1
ATOM 2372 C CA . ARG B 1 124 ? -9.43 -27.859 -1.924 1 97 124 ARG B CA 1
ATOM 2373 C C . ARG B 1 124 ? -10.391 -27.016 -2.762 1 97 124 ARG B C 1
ATOM 2375 O O . ARG B 1 124 ? -11.32 -27.547 -3.365 1 97 124 ARG B O 1
ATOM 2382 N N . HIS B 1 125 ? -10.133 -25.766 -2.822 1 96.88 125 HIS B N 1
ATOM 2383 C CA . HIS B 1 125 ? -11.172 -24.906 -3.4 1 96.88 125 HIS B CA 1
ATOM 2384 C C . HIS B 1 125 ? -10.617 -24.078 -4.559 1 96.88 125 HIS B C 1
ATOM 2386 O O . HIS B 1 125 ? -11.133 -24.141 -5.676 1 96.88 125 HIS B O 1
ATOM 2392 N N . LEU B 1 126 ? -9.523 -23.438 -4.352 1 97.56 126 LEU B N 1
ATOM 2393 C CA . LEU B 1 126 ? -9.109 -22.438 -5.328 1 97.56 126 LEU B CA 1
ATOM 2394 C C . LEU B 1 126 ? -8.242 -23.047 -6.414 1 97.56 126 LEU B C 1
ATOM 2396 O O . LEU B 1 126 ? -8.305 -22.641 -7.574 1 97.56 126 LEU B O 1
ATOM 2400 N N . PHE B 1 127 ? -7.406 -24 -6.016 1 97.75 127 PHE B N 1
ATOM 2401 C CA . PHE B 1 127 ? -6.543 -24.719 -6.949 1 97.75 127 PHE B CA 1
ATOM 2402 C C . PHE B 1 127 ? -6.895 -26.203 -6.98 1 97.75 127 PHE B C 1
ATOM 2404 O O . PHE B 1 127 ? -6.012 -27.047 -7.145 1 97.75 127 PHE B O 1
ATOM 2411 N N . ALA B 1 128 ? -8.141 -26.484 -6.789 1 97.19 128 ALA B N 1
ATOM 2412 C CA . ALA B 1 128 ? -8.586 -27.859 -6.629 1 97.19 128 ALA B CA 1
ATOM 2413 C C . ALA B 1 128 ? -8.258 -28.688 -7.863 1 97.19 128 ALA B C 1
ATOM 2415 O O . ALA B 1 128 ? -7.953 -29.875 -7.754 1 97.19 128 ALA B O 1
ATOM 2416 N N . ASN B 1 129 ? -8.25 -28.109 -9.047 1 96.56 129 ASN B N 1
ATOM 2417 C CA . ASN B 1 129 ? -8.062 -28.859 -10.281 1 96.56 129 ASN B CA 1
ATOM 2418 C C . ASN B 1 129 ? -6.777 -28.453 -10.992 1 96.56 129 ASN B C 1
ATOM 2420 O O . ASN B 1 129 ? -6.676 -28.547 -12.219 1 96.56 129 ASN B O 1
ATOM 2424 N N . ARG B 1 130 ? -5.816 -27.922 -10.195 1 96.56 130 ARG B N 1
ATOM 2425 C CA . ARG B 1 130 ? -4.582 -27.422 -10.781 1 96.56 130 ARG B CA 1
ATOM 2426 C C . ARG B 1 130 ? -3.365 -28.125 -10.18 1 96.56 130 ARG B C 1
ATOM 2428 O O . ARG B 1 130 ? -3.43 -28.656 -9.07 1 96.56 130 ARG B O 1
ATOM 2435 N N . CYS B 1 131 ? -2.307 -28.141 -11.031 1 96.88 131 CYS B N 1
ATOM 2436 C CA . CYS B 1 131 ? -0.96 -28.531 -10.625 1 96.88 131 CYS B CA 1
ATOM 2437 C C . CYS B 1 131 ? 0.012 -27.375 -10.781 1 96.88 131 CYS B C 1
ATOM 2439 O O . CYS B 1 131 ? -0.206 -26.484 -11.609 1 96.88 131 CYS B O 1
ATOM 2441 N N . GLY B 1 132 ? 0.982 -27.391 -9.969 1 96.69 132 GLY B N 1
ATOM 2442 C CA . GLY B 1 132 ? 1.982 -26.344 -10.094 1 96.69 132 GLY B CA 1
ATOM 2443 C C . GLY B 1 132 ? 3.236 -26.609 -9.281 1 96.69 132 GLY B C 1
ATOM 2444 O O . GLY B 1 132 ? 3.381 -27.672 -8.688 1 96.69 132 GLY B O 1
ATOM 2445 N N . ARG B 1 133 ? 4.148 -25.672 -9.398 1 96.06 133 ARG B N 1
ATOM 2446 C CA . ARG B 1 133 ? 5.434 -25.797 -8.711 1 96.06 133 ARG B CA 1
ATOM 2447 C C . ARG B 1 133 ? 5.73 -24.562 -7.879 1 96.06 133 ARG B C 1
ATOM 2449 O O . ARG B 1 133 ? 5.07 -23.531 -8.031 1 96.06 133 ARG B O 1
ATOM 2456 N N . ALA B 1 134 ? 6.641 -24.688 -6.93 1 93.69 134 ALA B N 1
ATOM 2457 C CA . ALA B 1 134 ? 7.168 -23.578 -6.141 1 93.69 134 ALA B CA 1
ATOM 2458 C C . ALA B 1 134 ? 8.664 -23.734 -5.895 1 93.69 134 ALA B C 1
ATOM 2460 O O . ALA B 1 134 ? 9.164 -24.859 -5.77 1 93.69 134 ALA B O 1
ATOM 2461 N N . LEU B 1 135 ? 9.289 -22.562 -5.848 1 87.44 135 LEU B N 1
ATOM 2462 C CA . LEU B 1 135 ? 10.703 -22.578 -5.488 1 87.44 135 LEU B CA 1
ATOM 2463 C C . LEU B 1 135 ? 10.875 -22.484 -3.979 1 87.44 135 LEU B C 1
ATOM 2465 O O . LEU B 1 135 ? 10.258 -21.625 -3.332 1 87.44 135 LEU B O 1
ATOM 2469 N N . TYR B 1 136 ? 11.383 -23.328 -3.32 1 78.12 136 TYR B N 1
ATOM 2470 C CA . TYR B 1 136 ? 11.641 -23.328 -1.885 1 78.12 136 TYR B CA 1
ATOM 2471 C C . TYR B 1 136 ? 13.109 -23.062 -1.593 1 78.12 136 TYR B C 1
ATOM 2473 O O . TYR B 1 136 ? 13.977 -23.844 -1.991 1 78.12 136 TYR B O 1
ATOM 2481 N N . HIS B 1 137 ? 13.367 -21.688 -1.344 1 61.44 137 HIS B N 1
ATOM 2482 C CA . HIS B 1 137 ? 14.758 -21.312 -1.113 1 61.44 137 HIS B CA 1
ATOM 2483 C C . HIS B 1 137 ? 15.266 -21.875 0.211 1 61.44 137 HIS B C 1
ATOM 2485 O O . HIS B 1 137 ? 16.422 -21.656 0.583 1 61.44 137 HIS B O 1
ATOM 2491 N N . ARG B 1 138 ? 14.508 -22.203 1.211 1 50.31 138 ARG B N 1
ATOM 2492 C CA . ARG B 1 138 ? 15.047 -22.422 2.549 1 50.31 138 ARG B CA 1
ATOM 2493 C C . ARG B 1 138 ? 16.453 -22.984 2.48 1 50.31 138 ARG B C 1
ATOM 2495 O O . ARG B 1 138 ? 17.188 -23 3.48 1 50.31 138 ARG B O 1
ATOM 2502 N N . GLY B 1 139 ? 16.797 -24.172 1.879 1 44.06 139 GLY B N 1
ATOM 2503 C CA . GLY B 1 139 ? 17.938 -24.859 2.473 1 44.06 139 GLY B CA 1
ATOM 2504 C C . GLY B 1 139 ? 19.266 -24.188 2.172 1 44.06 139 GLY B C 1
ATOM 2505 O O . GLY B 1 139 ? 19.672 -24.109 1.013 1 44.06 139 GLY B O 1
ATOM 2506 N N . ASP B 1 140 ? 19.5 -23.062 2.711 1 46.88 140 ASP B N 1
ATOM 2507 C CA . ASP B 1 140 ? 20.938 -22.812 2.799 1 46.88 140 ASP B CA 1
ATOM 2508 C C . ASP B 1 140 ? 21.734 -24.062 2.445 1 46.88 140 ASP B C 1
ATOM 2510 O O . ASP B 1 140 ? 22.812 -23.984 1.843 1 46.88 140 ASP B O 1
ATOM 2514 N N . GLU B 1 141 ? 21.359 -25.062 3.176 1 45.84 141 GLU B N 1
ATOM 2515 C CA . GLU B 1 141 ? 22.156 -26.281 3.191 1 45.84 141 GLU B CA 1
ATOM 2516 C C . GLU B 1 141 ? 21.953 -27.094 1.916 1 45.84 141 GLU B C 1
ATOM 2518 O O . GLU B 1 141 ? 22.891 -27.734 1.429 1 45.84 141 GLU B O 1
ATOM 2523 N N . ARG B 1 142 ? 20.672 -27.219 1.443 1 51.78 142 ARG B N 1
ATOM 2524 C CA . ARG B 1 142 ? 20.609 -28.25 0.415 1 51.78 142 ARG B CA 1
ATOM 2525 C C . ARG B 1 142 ? 20.266 -27.641 -0.946 1 51.78 142 ARG B C 1
ATOM 2527 O O . ARG B 1 142 ? 20 -28.375 -1.904 1 51.78 142 ARG B O 1
ATOM 2534 N N . GLY B 1 143 ? 20.516 -26.172 -1.188 1 58.91 143 GLY B N 1
ATOM 2535 C CA . GLY B 1 143 ? 20.312 -25.625 -2.523 1 58.91 143 GLY B CA 1
ATOM 2536 C C . GLY B 1 143 ? 18.859 -25.391 -2.867 1 58.91 143 GLY B C 1
ATOM 2537 O O . GLY B 1 143 ? 17.969 -25.625 -2.045 1 58.91 143 GLY B O 1
ATOM 2538 N N . LEU B 1 144 ? 18.453 -24.781 -3.967 1 65.81 144 LEU B N 1
ATOM 2539 C CA . LEU B 1 144 ? 17.141 -24.5 -4.523 1 65.81 144 LEU B CA 1
ATOM 2540 C C . LEU B 1 144 ? 16.375 -25.797 -4.801 1 65.81 144 LEU B C 1
ATOM 2542 O O . LEU B 1 144 ? 16.875 -26.656 -5.527 1 65.81 144 LEU B O 1
ATOM 2546 N N . GLN B 1 145 ? 15.383 -26.047 -3.945 1 84.56 145 GLN B N 1
ATOM 2547 C CA . GLN B 1 145 ? 14.547 -27.219 -4.188 1 84.56 145 GLN B CA 1
ATOM 2548 C C . GLN B 1 145 ? 13.211 -26.828 -4.809 1 84.56 145 GLN B C 1
ATOM 2550 O O . GLN B 1 145 ? 12.672 -25.766 -4.5 1 84.56 145 GLN B O 1
ATOM 2555 N N . ILE B 1 146 ? 12.797 -27.578 -5.789 1 90.94 146 ILE B N 1
ATOM 2556 C CA . ILE B 1 146 ? 11.5 -27.391 -6.426 1 90.94 146 ILE B C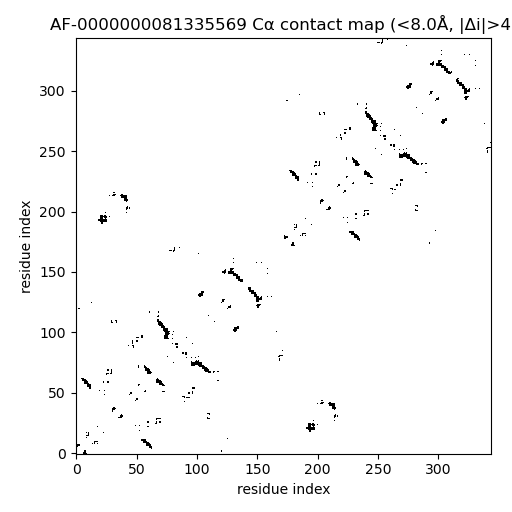A 1
ATOM 2557 C C . ILE B 1 146 ? 10.469 -28.312 -5.785 1 90.94 146 ILE B C 1
ATOM 2559 O O . ILE B 1 146 ? 10.695 -29.516 -5.668 1 90.94 146 ILE B O 1
ATOM 2563 N N . LYS B 1 147 ? 9.414 -27.734 -5.324 1 93.06 147 LYS B N 1
ATOM 2564 C CA . LYS B 1 147 ? 8.289 -28.5 -4.785 1 93.06 147 LYS B CA 1
ATOM 2565 C C . LYS B 1 147 ? 7.109 -28.484 -5.754 1 93.06 147 LYS B C 1
ATOM 2567 O O . LYS B 1 147 ? 6.895 -27.516 -6.473 1 93.06 147 LYS B O 1
ATOM 2572 N N . THR B 1 148 ? 6.473 -29.641 -5.75 1 94.12 148 THR B N 1
ATOM 2573 C CA . THR B 1 148 ? 5.277 -29.734 -6.574 1 94.12 148 THR B CA 1
ATOM 2574 C C . THR B 1 148 ? 4.02 -29.75 -5.707 1 94.12 148 THR B C 1
ATOM 2576 O O . THR B 1 148 ? 4.078 -30.109 -4.527 1 94.12 148 THR B O 1
ATOM 2579 N N . PHE B 1 149 ? 2.975 -29.25 -6.25 1 93.25 149 PHE B N 1
ATOM 2580 C CA . PHE B 1 149 ? 1.687 -29.328 -5.57 1 93.25 149 PHE B CA 1
ATOM 2581 C C . PHE B 1 149 ? 0.581 -29.688 -6.555 1 93.25 149 PHE B C 1
ATOM 2583 O O . PHE B 1 149 ? 0.719 -29.469 -7.762 1 93.25 149 PHE B O 1
ATOM 2590 N N . GLN B 1 150 ? -0.399 -30.344 -6.059 1 95.25 150 GLN B N 1
ATOM 2591 C CA . GLN B 1 150 ? -1.592 -30.688 -6.824 1 95.25 150 GLN B CA 1
ATOM 2592 C C . GLN B 1 150 ? -2.854 -30.531 -5.977 1 95.25 150 GLN B C 1
ATOM 2594 O O . GLN B 1 150 ? -2.855 -30.875 -4.793 1 95.25 150 GLN B O 1
ATOM 2599 N N . GLY B 1 151 ? -3.943 -30 -6.578 1 96.19 151 GLY B N 1
ATOM 2600 C CA . GLY B 1 151 ? -5.234 -29.859 -5.922 1 96.19 151 GLY B CA 1
ATOM 2601 C C . GLY B 1 151 ? -5.926 -31.203 -5.707 1 96.19 151 GLY B C 1
ATOM 2602 O O . GLY B 1 151 ? -5.578 -32.188 -6.344 1 96.19 151 GLY B O 1
ATOM 2603 N N . ILE B 1 152 ? -6.879 -31.188 -4.867 1 96.25 152 ILE B N 1
ATOM 2604 C CA . ILE B 1 152 ? -7.547 -32.406 -4.441 1 96.25 152 ILE B CA 1
ATOM 2605 C C . ILE B 1 152 ? -8.344 -33 -5.602 1 96.25 152 ILE B C 1
ATOM 2607 O O . ILE B 1 152 ? -8.648 -34.188 -5.613 1 96.25 152 ILE B O 1
ATOM 2611 N N . GLY B 1 153 ? -8.711 -32.188 -6.52 1 96.56 153 GLY B N 1
ATOM 2612 C CA . GLY B 1 153 ? -9.508 -32.656 -7.648 1 96.56 153 GLY B CA 1
ATOM 2613 C C . GLY B 1 153 ? -8.664 -33.25 -8.758 1 96.56 153 GLY B C 1
ATOM 2614 O O . GLY B 1 153 ? -9.211 -33.781 -9.734 1 96.56 153 GLY B O 1
ATOM 2615 N N . VAL B 1 154 ? -7.406 -33.188 -8.617 1 96.81 154 VAL B N 1
ATOM 2616 C CA . VAL B 1 154 ? -6.496 -33.781 -9.594 1 96.81 154 VAL B CA 1
ATOM 2617 C C . VAL B 1 154 ? -6.062 -35.188 -9.109 1 96.81 154 VAL B C 1
ATOM 2619 O O . VAL B 1 154 ? -5.34 -35.281 -8.117 1 96.81 154 VAL B O 1
ATOM 2622 N N . ILE B 1 155 ? -6.414 -36.219 -9.805 1 95.88 155 ILE B N 1
ATOM 2623 C CA . ILE B 1 155 ? -6.008 -37.531 -9.383 1 95.88 155 ILE B CA 1
ATOM 2624 C C . ILE B 1 155 ? -4.523 -37.75 -9.672 1 95.88 155 ILE B C 1
ATOM 2626 O O . ILE B 1 155 ? -3.977 -37.156 -10.602 1 95.88 155 ILE B O 1
ATOM 2630 N N . PRO B 1 156 ? -3.9 -38.562 -8.922 1 95.38 156 PRO B N 1
ATOM 2631 C CA . PRO B 1 156 ? -2.449 -38.719 -9.023 1 95.38 156 PRO B CA 1
ATOM 2632 C C . PRO B 1 156 ? -1.991 -39.031 -10.445 1 95.38 156 PRO B C 1
ATOM 2634 O O . PRO B 1 156 ? -0.97 -38.5 -10.898 1 95.38 156 PRO B O 1
ATOM 2637 N N . GLU B 1 157 ? -2.723 -39.812 -11.172 1 96.25 157 GLU B N 1
ATOM 2638 C CA . GLU B 1 157 ? -2.354 -40.156 -12.547 1 96.25 157 GLU B CA 1
ATOM 2639 C C . GLU B 1 157 ? -2.352 -38.938 -13.445 1 96.25 157 GLU B C 1
ATOM 2641 O O . GLU B 1 157 ? -1.467 -38.781 -14.289 1 96.25 157 GLU B O 1
ATOM 2646 N N . GLN B 1 158 ? -3.32 -38.156 -13.234 1 95.81 158 GLN B N 1
ATOM 2647 C CA . GLN B 1 158 ? -3.424 -36.938 -14 1 95.81 158 GLN B CA 1
ATOM 2648 C C . GLN B 1 158 ? -2.285 -35.969 -13.656 1 95.81 158 GLN B C 1
ATOM 2650 O O . GLN B 1 158 ? -1.738 -35.312 -14.539 1 95.81 158 GLN B O 1
ATOM 2655 N N . ALA B 1 159 ? -1.991 -35.844 -12.422 1 96.25 159 ALA B N 1
ATOM 2656 C CA . ALA B 1 159 ? -0.88 -35 -11.984 1 96.25 159 ALA B CA 1
ATOM 2657 C C . ALA B 1 159 ? 0.437 -35.5 -12.594 1 96.25 159 ALA B C 1
ATOM 2659 O O . ALA B 1 159 ? 1.212 -34.688 -13.109 1 96.25 159 ALA B O 1
ATOM 2660 N N . ARG B 1 160 ? 0.693 -36.781 -12.516 1 96.06 160 ARG B N 1
ATOM 2661 C CA . ARG B 1 160 ? 1.907 -37.344 -13.094 1 96.06 160 ARG B CA 1
ATOM 2662 C C . ARG B 1 160 ? 2 -37.031 -14.586 1 96.06 160 ARG B C 1
ATOM 2664 O O . ARG B 1 160 ? 3.072 -36.688 -15.086 1 96.06 160 ARG B O 1
ATOM 2671 N N . ALA B 1 161 ? 0.921 -37.188 -15.242 1 96.44 161 ALA B N 1
ATOM 2672 C CA . ALA B 1 161 ? 0.882 -36.875 -16.672 1 96.44 161 ALA B CA 1
ATOM 2673 C C . ALA B 1 161 ? 1.185 -35.406 -16.953 1 96.44 161 ALA B C 1
ATOM 2675 O O . ALA B 1 161 ? 1.906 -35.094 -17.891 1 96.44 161 ALA B O 1
ATOM 2676 N N . TRP B 1 162 ? 0.61 -34.531 -16.188 1 96.12 162 TRP B N 1
ATOM 2677 C CA . TRP B 1 162 ? 0.82 -33.125 -16.359 1 96.12 162 TRP B CA 1
ATOM 2678 C C . TRP B 1 162 ? 2.289 -32.75 -16.172 1 96.12 162 TRP B C 1
ATOM 2680 O O . TRP B 1 162 ? 2.863 -32.031 -16.984 1 96.12 162 TRP B O 1
ATOM 2690 N N . PHE B 1 163 ? 2.906 -33.25 -15.148 1 95.81 163 PHE B N 1
ATOM 2691 C CA . PHE B 1 163 ? 4.305 -32.938 -14.867 1 95.81 163 PHE B CA 1
ATOM 2692 C C . PHE B 1 163 ? 5.215 -33.562 -15.914 1 95.81 163 PHE B C 1
ATOM 2694 O O . PHE B 1 163 ? 6.246 -32.969 -16.266 1 95.81 163 PHE B O 1
ATOM 2701 N N . ALA B 1 164 ? 4.84 -34.75 -16.391 1 95.81 164 ALA B N 1
ATOM 2702 C CA . ALA B 1 164 ? 5.605 -35.375 -17.453 1 95.81 164 ALA B CA 1
ATOM 2703 C C . ALA B 1 164 ? 5.547 -34.562 -18.734 1 95.81 164 ALA B C 1
ATOM 2705 O O . ALA B 1 164 ? 6.527 -34.5 -19.484 1 95.81 164 ALA B O 1
ATOM 2706 N N . ALA B 1 165 ? 4.402 -34.031 -19 1 95.44 165 ALA B N 1
ATOM 2707 C CA . ALA B 1 165 ? 4.195 -33.219 -20.203 1 95.44 165 ALA B CA 1
ATOM 2708 C C . ALA B 1 165 ? 4.879 -31.859 -20.094 1 95.44 165 ALA B C 1
ATOM 2710 O O . ALA B 1 165 ? 5.078 -31.172 -21.094 1 95.44 165 ALA B O 1
ATOM 2711 N N . HIS B 1 166 ? 5.191 -31.453 -18.844 1 95.38 166 HIS B N 1
ATOM 2712 C CA . HIS B 1 166 ? 5.816 -30.156 -18.578 1 95.38 166 HIS B CA 1
ATOM 2713 C C . HIS B 1 166 ? 7.078 -30.312 -17.734 1 95.38 166 HIS B C 1
ATOM 2715 O O . HIS B 1 166 ? 7.168 -29.766 -16.641 1 95.38 166 HIS B O 1
ATOM 2721 N N . PRO B 1 167 ? 8.07 -30.969 -18.188 1 94.62 167 PRO B N 1
ATOM 2722 C CA . PRO B 1 167 ? 9.289 -31.109 -17.391 1 94.62 167 PRO B CA 1
ATOM 2723 C C . PRO B 1 167 ? 9.945 -29.766 -17.062 1 94.62 167 PRO B C 1
ATOM 2725 O O . PRO B 1 167 ? 9.875 -28.828 -17.859 1 94.62 167 PRO B O 1
ATOM 2728 N N . VAL B 1 168 ? 10.547 -29.656 -15.883 1 93.5 168 VAL B N 1
ATOM 2729 C CA . VAL B 1 168 ? 11.219 -28.422 -15.453 1 93.5 168 VAL B CA 1
ATOM 2730 C C . VAL B 1 168 ? 12.242 -28 -16.5 1 93.5 168 VAL B C 1
ATOM 2732 O O . VAL B 1 168 ? 13.047 -28.812 -16.953 1 93.5 168 VAL B O 1
ATOM 2735 N N . ALA B 1 169 ? 12.148 -26.719 -16.781 1 86.25 169 ALA B N 1
ATOM 2736 C CA . ALA B 1 169 ? 13.016 -26.203 -17.828 1 86.25 169 ALA B CA 1
ATOM 2737 C C . ALA B 1 169 ? 14.453 -26.047 -17.312 1 86.25 169 ALA B C 1
ATOM 2739 O O . ALA B 1 169 ? 14.688 -25.375 -16.312 1 86.25 169 ALA B O 1
ATOM 2740 N N . THR B 1 170 ? 15.289 -26.984 -17.5 1 74 170 THR B N 1
ATOM 2741 C CA . THR B 1 170 ? 16.688 -26.969 -17.109 1 74 170 THR B CA 1
ATOM 2742 C C . THR B 1 170 ? 17.531 -26.203 -18.125 1 74 170 THR B C 1
ATOM 2744 O O . THR B 1 170 ? 17.156 -26.094 -19.297 1 74 170 THR B O 1
ATOM 2747 N N . ALA B 1 171 ? 18.422 -25.203 -17.547 1 59.69 171 ALA B N 1
ATOM 2748 C CA . ALA B 1 171 ? 19.391 -24.594 -18.453 1 59.69 171 ALA B CA 1
ATOM 2749 C C . ALA B 1 171 ? 19.969 -25.625 -19.406 1 59.69 171 ALA B C 1
ATOM 2751 O O . ALA B 1 171 ? 20.25 -26.766 -19 1 59.69 171 ALA B O 1
ATOM 2752 N N . PRO B 1 172 ? 19.891 -25.234 -20.781 1 46.97 172 PRO B N 1
ATOM 2753 C CA . PRO B 1 172 ? 20.672 -26.109 -21.656 1 46.97 172 PRO B CA 1
ATOM 2754 C C . PRO B 1 172 ? 22.094 -26.344 -21.125 1 46.97 172 PRO B C 1
ATOM 2756 O O . PRO B 1 172 ? 22.625 -25.516 -20.375 1 46.97 172 PRO B O 1
#

Radius of gyration: 24.02 Å; Cα contacts (8 Å, |Δi|>4): 620; chains: 2; bounding box: 40×80×46 Å

InterPro domains:
  IPR003996 RTX toxin-activating protein C, bacteria [PF02794] (23-149)
  IPR003996 RTX toxin-activating protein C, bacteria [PR01489] (25-41)
  IPR003996 RTX toxin-activating protein C, bacteria [PR01489] (90-112)
  IPR003996 RTX toxin-activating protein C, bacteria [PR01489] (145-166)